Protein AF-A0A550D140-F1 (afdb_monomer_lite)

Foldseek 3Di:
DCPVPDDPVVSVVVCPVLVVLVVVVVVVVLLLLCLLCVLVVHHSVPRSVVVVVVVVVCVVVVPVVVVVVVVVVLLVVLLVVLQVLLVQLPDDPPDDPDDDDPDPVRVVVVVVVCCVVPRPVVVVVLVVVLCVVCVPPPDDPVVSVVVSVVVVVVVVVSVVSSVVSNCSLQPPLDPPQDPSPSVSSQVSSCVRRNNCRSNSSSSVD

Radius of gyration: 20.06 Å; chains: 1; bounding box: 50×39×52 Å

Secondary structure (DSSP, 8-state):
-HHHHS-HHHHHHHHHHHHHHHHHHHHHHHHHHHHHHHHTT--HHHHHHHHHHHHHHHHHH--HHHHHHHHHHHHHHHHHHHHHHHHHH-PPTT--SS----SHHHHHHHHHHHHHHS-HHHHHHHHHHHHHHTTT--S-HHHHHHHHHHHHHHHHHHHHHHHHHHHHHHTT--TTS-TT-HHHHHHHHHHHH-TTHHHHHHHH-

Structure (mmCIF, N/CA/C/O backbone):
data_AF-A0A550D140-F1
#
_entry.id   AF-A0A550D140-F1
#
loop_
_atom_site.group_PDB
_atom_site.id
_atom_site.type_symbol
_atom_site.label_atom_id
_atom_site.label_alt_id
_atom_site.label_comp_id
_atom_site.label_asym_id
_atom_site.label_entity_id
_atom_site.label_seq_id
_atom_site.pdbx_PDB_ins_code
_atom_site.Cartn_x
_atom_site.Cartn_y
_atom_site.Cartn_z
_atom_site.occupancy
_atom_site.B_iso_or_equiv
_atom_site.auth_seq_id
_atom_site.auth_comp_id
_atom_site.auth_asym_id
_atom_site.auth_atom_id
_atom_site.pdbx_PDB_model_num
ATOM 1 N N . LEU A 1 1 ? 16.702 -13.478 -18.581 1.00 79.19 1 LEU A N 1
ATOM 2 C CA . LEU A 1 1 ? 17.839 -14.261 -18.028 1.00 79.19 1 LEU A CA 1
ATOM 3 C C . LEU A 1 1 ? 17.501 -15.738 -17.837 1.00 79.19 1 LEU A C 1
ATOM 5 O O . LEU A 1 1 ? 18.137 -16.549 -18.493 1.00 79.19 1 LEU A O 1
ATOM 9 N N . ILE A 1 2 ? 16.494 -16.097 -17.029 1.00 82.56 2 ILE A N 1
ATOM 10 C CA . ILE A 1 2 ? 16.125 -17.509 -16.782 1.00 82.56 2 ILE A CA 1
ATOM 11 C C . ILE A 1 2 ? 15.831 -18.258 -18.092 1.00 82.56 2 ILE A C 1
ATOM 13 O O . ILE A 1 2 ? 16.468 -19.264 -18.381 1.00 82.56 2 ILE A O 1
ATOM 17 N N . ARG A 1 3 ? 14.973 -17.697 -18.955 1.00 82.38 3 ARG A N 1
ATOM 18 C CA . ARG A 1 3 ? 14.650 -18.273 -20.274 1.00 82.38 3 ARG A CA 1
ATOM 19 C C . ARG A 1 3 ? 15.863 -18.487 -21.193 1.00 82.38 3 ARG A C 1
ATOM 21 O O . ARG A 1 3 ? 15.812 -19.361 -22.047 1.00 82.38 3 ARG A O 1
ATOM 28 N N . GLY A 1 4 ? 16.916 -17.681 -21.034 1.00 85.75 4 GLY A N 1
ATOM 29 C CA . GLY A 1 4 ? 18.127 -17.748 -21.857 1.00 85.75 4 GLY A CA 1
ATOM 30 C C . GLY A 1 4 ? 19.209 -18.683 -21.311 1.00 85.75 4 GLY A C 1
ATOM 31 O O . GLY A 1 4 ? 20.130 -19.009 -22.047 1.00 85.75 4 GLY A O 1
ATOM 32 N N . LYS A 1 5 ? 19.118 -19.102 -20.040 1.00 88.94 5 LYS A N 1
ATOM 33 C CA . LYS A 1 5 ? 20.097 -19.996 -19.391 1.00 88.94 5 LYS A CA 1
ATOM 34 C C . LYS A 1 5 ? 19.539 -21.376 -19.028 1.00 88.94 5 LYS A C 1
ATOM 36 O O . LYS A 1 5 ? 20.323 -22.281 -18.773 1.00 88.94 5 LYS A O 1
ATOM 41 N N . PHE A 1 6 ? 18.218 -21.544 -19.001 1.00 90.56 6 PHE A N 1
ATOM 42 C CA . PHE A 1 6 ? 17.548 -22.788 -18.615 1.00 90.56 6 PHE A CA 1
ATOM 43 C C . PHE A 1 6 ? 16.580 -23.276 -19.696 1.00 90.56 6 PHE A C 1
ATOM 45 O O . PHE A 1 6 ? 16.147 -22.515 -20.565 1.00 90.56 6 PHE A O 1
ATOM 52 N N . SER A 1 7 ? 16.218 -24.561 -19.626 1.00 92.56 7 SER A N 1
ATOM 53 C CA . SER A 1 7 ? 15.236 -25.166 -20.530 1.00 92.56 7 SER A CA 1
ATOM 54 C C . SER A 1 7 ? 13.855 -24.514 -20.386 1.00 92.56 7 SER A C 1
ATOM 56 O O . SER A 1 7 ? 13.527 -23.918 -19.357 1.00 92.56 7 SER A O 1
ATOM 58 N N . THR A 1 8 ? 13.016 -24.645 -21.419 1.00 89.44 8 THR A N 1
ATOM 59 C CA . THR A 1 8 ? 11.642 -24.109 -21.413 1.00 89.44 8 THR A CA 1
ATOM 60 C C . THR A 1 8 ? 10.849 -24.589 -20.203 1.00 89.44 8 THR A C 1
ATOM 62 O O . THR A 1 8 ? 10.202 -23.779 -19.552 1.00 89.44 8 THR A O 1
ATOM 65 N N . SER A 1 9 ? 10.944 -25.877 -19.869 1.00 89.00 9 SER A N 1
ATOM 66 C CA . SER A 1 9 ? 10.201 -26.471 -18.756 1.00 89.00 9 SER A CA 1
ATOM 67 C C . SER A 1 9 ? 10.633 -25.907 -17.403 1.00 89.00 9 SER A C 1
ATOM 69 O O . SER A 1 9 ? 9.780 -25.597 -16.580 1.00 89.00 9 SER A O 1
ATOM 71 N N . LEU A 1 10 ? 11.939 -25.708 -17.186 1.00 88.69 10 LEU A N 1
ATOM 72 C CA . LEU A 1 10 ? 12.459 -25.100 -15.955 1.00 88.69 10 LEU A CA 1
ATOM 73 C C . LEU A 1 10 ? 12.063 -23.627 -15.844 1.00 88.69 10 LEU A C 1
ATOM 75 O O . LEU A 1 10 ? 11.638 -23.185 -14.782 1.00 88.69 10 LEU A O 1
ATOM 79 N N . ALA A 1 11 ? 12.142 -22.879 -16.946 1.00 87.50 11 ALA A N 1
ATOM 80 C CA . ALA A 1 11 ? 11.701 -21.489 -16.968 1.00 87.50 11 ALA A CA 1
ATOM 81 C C . ALA A 1 11 ? 10.200 -21.364 -16.655 1.00 87.50 11 ALA A C 1
ATOM 83 O O . ALA A 1 11 ? 9.812 -20.485 -15.889 1.00 87.50 11 ALA A O 1
ATOM 84 N N . LEU A 1 12 ? 9.377 -22.263 -17.208 1.00 86.69 12 LEU A N 1
ATOM 85 C CA . LEU A 1 12 ? 7.934 -22.284 -16.978 1.00 86.69 12 LEU A CA 1
ATOM 86 C C . LEU A 1 12 ? 7.595 -22.669 -15.531 1.00 86.69 12 LEU A C 1
ATOM 88 O O . LEU A 1 12 ? 6.738 -22.047 -14.903 1.00 86.69 12 LEU A O 1
ATOM 92 N N . LEU A 1 13 ? 8.318 -23.650 -14.982 1.00 88.88 13 LEU A N 1
ATOM 93 C CA . LEU A 1 13 ? 8.195 -24.059 -13.586 1.00 88.88 13 LEU A CA 1
ATOM 94 C C . LEU A 1 13 ? 8.535 -22.906 -12.632 1.00 88.88 13 LEU A C 1
ATOM 96 O O . LEU A 1 13 ? 7.842 -22.723 -11.640 1.00 88.88 13 LEU A O 1
ATOM 100 N N . SER A 1 14 ? 9.549 -22.094 -12.945 1.00 84.31 14 SER A N 1
ATOM 101 C CA . SER A 1 14 ? 9.882 -20.903 -12.154 1.00 84.31 14 SER A CA 1
ATOM 102 C C . SER A 1 14 ? 8.867 -19.764 -12.307 1.00 84.31 14 SER A C 1
ATOM 104 O O . SER A 1 14 ? 8.664 -19.011 -11.359 1.00 84.31 14 SER A O 1
ATOM 106 N N . SER A 1 15 ? 8.218 -19.616 -13.468 1.00 85.62 15 SER A N 1
ATOM 107 C CA . SER A 1 15 ? 7.228 -18.550 -13.688 1.00 85.62 15 SER A CA 1
ATOM 108 C C . SER A 1 15 ? 5.856 -18.836 -13.075 1.00 85.62 15 SER A C 1
ATOM 110 O O . SER A 1 15 ? 5.126 -17.897 -12.782 1.00 85.62 15 SER A O 1
ATOM 112 N N . MET A 1 16 ? 5.487 -20.105 -12.871 1.00 87.56 16 MET A N 1
ATOM 113 C CA . MET A 1 16 ? 4.162 -20.464 -12.347 1.00 87.56 16 MET A CA 1
ATOM 114 C C . MET A 1 16 ? 3.903 -19.951 -10.919 1.00 87.56 16 MET A C 1
ATOM 116 O O . MET A 1 16 ? 2.873 -19.312 -10.712 1.00 87.56 16 MET A O 1
ATOM 120 N N . PRO A 1 17 ? 4.816 -20.131 -9.944 1.00 85.50 17 PRO A N 1
ATOM 121 C CA . PRO A 1 17 ? 4.659 -19.529 -8.621 1.00 85.50 17 PRO A CA 1
ATOM 122 C C . PRO A 1 17 ? 4.573 -18.002 -8.675 1.00 85.50 17 PRO A C 1
ATOM 124 O O . PRO A 1 17 ? 3.781 -17.414 -7.951 1.00 85.50 17 PRO A O 1
ATOM 127 N 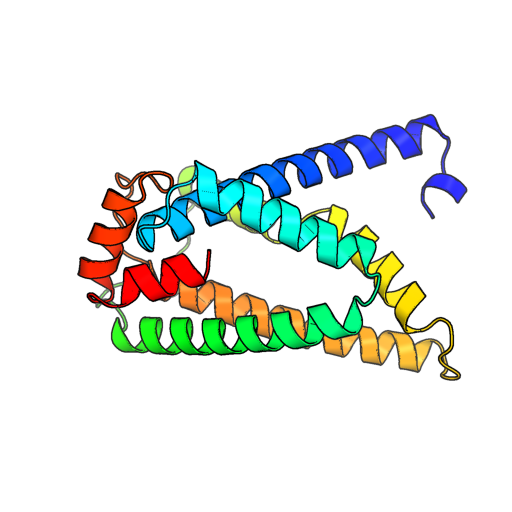N . MET A 1 18 ? 5.345 -17.365 -9.564 1.00 85.94 18 MET A N 1
ATOM 128 C CA . MET A 1 18 ? 5.305 -15.913 -9.759 1.00 85.94 18 MET A CA 1
ATOM 129 C C . MET A 1 18 ? 3.921 -15.456 -10.233 1.00 85.94 18 MET A C 1
ATOM 131 O O . MET A 1 18 ? 3.361 -14.541 -9.645 1.00 85.94 18 MET A O 1
ATOM 135 N N . PHE A 1 19 ? 3.358 -16.123 -11.245 1.00 87.38 19 PHE A N 1
ATOM 136 C CA . PHE A 1 19 ? 2.004 -15.848 -11.726 1.00 87.38 19 PHE A CA 1
ATOM 137 C C . PHE A 1 19 ? 0.955 -16.058 -10.628 1.00 87.38 19 PHE A C 1
ATOM 139 O O . PHE A 1 19 ? 0.072 -15.226 -10.455 1.00 87.38 19 PHE A O 1
ATOM 146 N N . GLY A 1 20 ? 1.069 -17.144 -9.858 1.00 89.75 20 GLY A N 1
ATOM 147 C CA . GLY A 1 20 ? 0.158 -17.415 -8.748 1.00 89.75 20 GLY A CA 1
ATOM 148 C C . GLY A 1 20 ? 0.175 -16.303 -7.699 1.00 89.75 20 GLY A C 1
ATOM 149 O O . GLY A 1 20 ? -0.883 -15.796 -7.339 1.00 89.75 20 GLY A O 1
ATOM 150 N N . VAL A 1 21 ? 1.364 -15.897 -7.241 1.00 87.69 21 VAL A N 1
ATOM 151 C CA . VAL A 1 21 ? 1.513 -14.813 -6.256 1.00 87.69 21 VAL A CA 1
ATOM 152 C C . VAL A 1 21 ? 0.955 -13.496 -6.793 1.00 87.69 21 VAL A C 1
ATOM 154 O O . VAL A 1 21 ? 0.226 -12.831 -6.071 1.00 87.69 21 VAL A O 1
ATOM 157 N N . ASP A 1 22 ? 1.219 -13.160 -8.057 1.00 87.94 22 ASP A N 1
ATOM 158 C CA . ASP A 1 22 ? 0.712 -11.937 -8.694 1.00 87.94 22 ASP A CA 1
ATOM 159 C C . ASP A 1 22 ? -0.829 -11.891 -8.720 1.00 87.94 22 ASP A C 1
ATOM 161 O O . ASP A 1 22 ? -1.445 -10.897 -8.341 1.00 87.94 22 ASP A O 1
ATOM 165 N N . VAL A 1 23 ? -1.480 -13.012 -9.058 1.00 90.00 23 VAL A N 1
ATOM 166 C CA . VAL A 1 23 ? -2.948 -13.129 -9.002 1.00 90.00 23 VAL A CA 1
ATOM 167 C C . VAL A 1 23 ? -3.473 -12.953 -7.574 1.00 90.00 23 VAL A C 1
ATOM 169 O O . VAL A 1 23 ? -4.473 -12.265 -7.373 1.00 90.00 23 VAL A O 1
ATOM 172 N N . PHE A 1 24 ? -2.816 -13.545 -6.573 1.00 89.94 24 PHE A N 1
ATOM 173 C CA . PHE A 1 24 ? -3.219 -13.362 -5.176 1.00 89.94 24 PHE A CA 1
ATOM 174 C C . PHE A 1 24 ? -3.038 -11.919 -4.704 1.00 89.94 24 PHE A C 1
ATOM 176 O O . PHE A 1 24 ? -3.906 -11.417 -3.991 1.00 89.94 24 PHE A O 1
ATOM 183 N N . THR A 1 25 ? -1.979 -11.232 -5.135 1.00 89.31 25 THR A N 1
ATOM 184 C CA . THR A 1 25 ? -1.780 -9.807 -4.851 1.00 89.31 25 THR A CA 1
ATOM 185 C C . THR A 1 25 ? -2.950 -8.980 -5.378 1.00 89.31 25 THR A C 1
ATOM 187 O O . THR A 1 25 ? -3.526 -8.215 -4.611 1.00 89.31 25 THR A O 1
ATOM 190 N N . TYR A 1 26 ? -3.411 -9.217 -6.612 1.00 90.12 26 TYR A N 1
ATOM 191 C CA . TYR A 1 26 ? -4.608 -8.543 -7.135 1.00 90.12 26 TYR A CA 1
ATOM 192 C C . TYR A 1 26 ? -5.862 -8.793 -6.291 1.00 90.12 26 TYR A C 1
ATOM 194 O O . TYR A 1 26 ? -6.654 -7.877 -6.071 1.00 90.12 26 TYR A O 1
ATOM 202 N N . VAL A 1 27 ? -6.062 -10.020 -5.801 1.00 92.69 27 VAL A N 1
ATOM 203 C CA . VAL A 1 27 ? -7.201 -10.330 -4.921 1.00 92.69 27 VAL A CA 1
ATOM 204 C C . VAL A 1 27 ? -7.112 -9.532 -3.620 1.00 92.69 27 VAL A C 1
ATOM 206 O O . VAL A 1 27 ? -8.122 -8.983 -3.177 1.00 92.69 27 VAL A O 1
ATOM 209 N N . VAL A 1 28 ? -5.922 -9.433 -3.023 1.00 91.75 28 VAL A N 1
ATOM 210 C CA . VAL A 1 28 ? -5.693 -8.659 -1.794 1.00 91.75 28 VAL A CA 1
ATOM 211 C C . VAL A 1 28 ? -5.914 -7.164 -2.036 1.00 91.75 28 VAL A C 1
ATOM 213 O O . VAL A 1 28 ? -6.638 -6.538 -1.267 1.00 91.75 28 VAL A O 1
ATOM 216 N N . GLU A 1 29 ? -5.381 -6.607 -3.125 1.00 92.25 29 GLU A N 1
ATOM 217 C CA . GLU A 1 29 ? -5.552 -5.193 -3.489 1.00 92.25 29 GLU A CA 1
ATOM 218 C C . GLU A 1 29 ? -7.027 -4.832 -3.697 1.00 92.25 29 GLU A C 1
ATOM 220 O O . GLU A 1 29 ? -7.525 -3.882 -3.099 1.00 92.25 29 GLU A O 1
ATOM 225 N N . TYR A 1 30 ? -7.772 -5.620 -4.480 1.00 95.19 30 TYR A N 1
ATOM 226 C CA . TYR A 1 30 ? -9.196 -5.352 -4.714 1.00 95.19 30 TYR A CA 1
ATOM 227 C C . TYR A 1 30 ? -10.057 -5.589 -3.470 1.00 95.19 30 TYR A C 1
ATOM 229 O O . TYR A 1 30 ? -11.081 -4.925 -3.305 1.00 95.19 30 TYR A O 1
ATOM 237 N N . SER A 1 31 ? -9.645 -6.491 -2.576 1.00 95.06 31 SER A N 1
ATOM 238 C CA . SER A 1 31 ? -10.285 -6.641 -1.264 1.00 95.06 31 SER A CA 1
ATOM 239 C C . SER A 1 31 ? -10.054 -5.401 -0.397 1.00 95.06 31 SER A C 1
ATOM 241 O O . SER A 1 31 ? -10.997 -4.916 0.225 1.00 95.06 31 SER A O 1
ATOM 243 N N . GLY A 1 32 ? -8.838 -4.844 -0.415 1.00 95.06 32 GLY A N 1
ATOM 244 C CA . GLY A 1 32 ? -8.502 -3.571 0.227 1.00 95.06 32 GLY A CA 1
ATOM 245 C C . GLY A 1 32 ? -9.363 -2.427 -0.301 1.00 95.06 32 GLY A C 1
ATOM 246 O O . GLY A 1 32 ? -10.087 -1.810 0.477 1.00 95.06 32 GLY A O 1
ATOM 247 N N . ILE A 1 33 ? -9.405 -2.245 -1.625 1.00 95.94 33 ILE A N 1
ATOM 248 C CA . ILE A 1 33 ? -10.244 -1.232 -2.285 1.00 95.94 33 ILE A CA 1
ATOM 249 C C . ILE A 1 33 ? -11.717 -1.400 -1.896 1.00 95.94 33 ILE A C 1
ATOM 251 O O . ILE A 1 33 ? -12.405 -0.408 -1.653 1.00 95.94 33 ILE A O 1
ATOM 255 N N . ALA A 1 34 ? -12.228 -2.635 -1.834 1.00 96.56 34 ALA A N 1
ATOM 256 C CA . ALA A 1 34 ? -13.609 -2.899 -1.434 1.00 96.56 34 ALA A CA 1
ATOM 257 C C . ALA A 1 34 ? -13.877 -2.434 0.003 1.00 96.56 34 ALA A C 1
ATOM 259 O O . ALA A 1 34 ? -14.836 -1.696 0.233 1.00 96.56 34 ALA A O 1
ATOM 260 N N . VAL A 1 35 ? -13.021 -2.824 0.951 1.00 96.38 35 VAL A N 1
ATOM 261 C CA . VAL A 1 35 ? -13.137 -2.420 2.358 1.00 96.38 35 VAL A CA 1
ATOM 262 C C . VAL A 1 35 ? -12.994 -0.904 2.488 1.00 96.38 35 VAL A C 1
ATOM 264 O O . VAL A 1 35 ? -13.879 -0.271 3.055 1.00 96.38 35 VAL A O 1
ATOM 267 N N . GLY A 1 36 ? -11.955 -0.302 1.906 1.00 96.12 36 GLY A N 1
ATOM 268 C CA . GLY A 1 36 ? -11.718 1.143 1.945 1.00 96.12 36 GLY A CA 1
ATOM 269 C C . GLY A 1 36 ? -12.887 1.940 1.370 1.00 96.12 36 GLY A C 1
ATOM 270 O O . GLY A 1 36 ? -13.393 2.860 2.011 1.00 96.12 36 GLY A O 1
ATOM 271 N N . SER A 1 37 ? -13.420 1.512 0.223 1.00 96.38 37 SER A N 1
ATOM 272 C CA . SER A 1 37 ? -14.607 2.121 -0.391 1.00 96.38 37 SER A CA 1
ATOM 273 C C . SER A 1 37 ? -15.824 2.067 0.528 1.00 96.38 37 SER A C 1
ATOM 275 O O . SER A 1 37 ? -16.514 3.074 0.677 1.00 96.38 37 SER A O 1
ATOM 277 N N . LEU A 1 38 ? -16.079 0.921 1.166 1.00 96.88 38 LEU A N 1
ATOM 278 C CA . LEU A 1 38 ? -17.206 0.759 2.085 1.00 96.88 38 LEU A CA 1
ATOM 279 C C . LEU A 1 38 ? -17.061 1.638 3.332 1.00 96.88 38 LEU A C 1
ATOM 281 O O . LEU A 1 38 ? -18.048 2.236 3.756 1.00 96.88 38 LEU A O 1
ATOM 285 N N . ILE A 1 39 ? -15.845 1.797 3.867 1.00 95.62 39 ILE A N 1
ATOM 286 C CA . ILE A 1 39 ? -15.564 2.748 4.958 1.00 95.62 39 ILE A CA 1
ATOM 287 C C . ILE A 1 39 ? -15.903 4.186 4.532 1.00 95.62 39 ILE A C 1
ATOM 289 O O . ILE A 1 39 ? -16.454 4.957 5.315 1.00 95.62 39 ILE A O 1
ATOM 293 N N . LEU A 1 40 ? -15.628 4.540 3.274 1.00 95.12 40 LEU A N 1
ATOM 294 C CA . LEU A 1 40 ? -15.971 5.842 2.691 1.00 95.12 40 LEU A CA 1
ATOM 295 C C . LEU A 1 40 ? -17.450 5.966 2.279 1.00 95.12 40 LEU A C 1
ATOM 297 O O . LEU A 1 40 ? -17.856 7.004 1.756 1.00 95.12 40 LEU A O 1
ATOM 301 N N . GLY A 1 41 ? -18.264 4.928 2.496 1.00 94.62 41 GLY A N 1
ATOM 302 C CA . GLY A 1 41 ? -19.677 4.896 2.117 1.00 94.62 41 GLY A CA 1
ATOM 303 C C . GLY A 1 41 ? -19.923 4.706 0.616 1.00 94.62 41 GLY A C 1
ATOM 304 O O . GLY A 1 41 ? -21.035 4.938 0.142 1.00 94.62 41 GLY A O 1
ATOM 305 N N . ILE A 1 42 ? -18.907 4.293 -0.147 1.00 96.62 42 ILE A N 1
ATOM 306 C CA . ILE A 1 42 ? -19.001 4.034 -1.586 1.00 96.62 42 ILE A CA 1
ATOM 307 C C . ILE A 1 42 ? -19.314 2.544 -1.809 1.00 96.62 42 ILE A C 1
ATOM 309 O O . ILE A 1 42 ? -18.523 1.681 -1.421 1.00 96.62 42 ILE A O 1
ATOM 313 N N . PRO A 1 43 ? -20.428 2.203 -2.479 1.00 96.12 43 PRO A N 1
ATOM 314 C CA . PRO A 1 43 ? -20.782 0.811 -2.726 1.00 96.12 43 PRO A CA 1
ATOM 315 C C . PRO A 1 43 ? -19.798 0.082 -3.655 1.00 96.12 43 PRO A C 1
ATOM 317 O O . PRO A 1 43 ? -19.387 0.616 -4.689 1.00 96.12 43 PRO A O 1
ATOM 320 N N . ILE A 1 44 ? -19.514 -1.191 -3.353 1.00 95.88 44 ILE A N 1
ATOM 321 C CA . ILE A 1 44 ? -18.538 -2.023 -4.087 1.00 95.88 44 ILE A CA 1
ATOM 322 C C . ILE A 1 44 ? -18.847 -2.193 -5.580 1.00 95.88 44 ILE A C 1
ATOM 324 O O . ILE A 1 44 ? -17.936 -2.290 -6.399 1.00 95.88 44 ILE A O 1
ATOM 328 N N . TYR A 1 45 ? -20.130 -2.198 -5.954 1.00 96.00 45 TYR A N 1
ATOM 329 C CA . TYR A 1 45 ? -20.558 -2.341 -7.348 1.00 96.00 45 TYR A CA 1
ATOM 330 C C . TYR A 1 45 ? -20.274 -1.082 -8.182 1.00 96.00 45 TYR A C 1
ATOM 332 O O . TYR A 1 45 ? -20.315 -1.146 -9.407 1.00 96.00 45 TYR A O 1
ATOM 340 N N . ILE A 1 46 ? -19.972 0.048 -7.533 1.00 95.81 46 ILE A N 1
ATOM 341 C CA . ILE A 1 46 ? -19.505 1.279 -8.180 1.00 95.81 46 ILE A CA 1
ATOM 342 C C . ILE A 1 46 ? -17.982 1.360 -8.092 1.00 95.81 46 ILE A C 1
ATOM 344 O O . ILE A 1 46 ? -17.329 1.619 -9.105 1.00 95.81 46 ILE A O 1
ATOM 348 N N . SER A 1 47 ? -17.405 1.140 -6.906 1.00 95.56 47 SER A N 1
ATOM 349 C CA . SER A 1 47 ? -15.976 1.370 -6.694 1.00 95.56 47 SER A CA 1
ATOM 350 C C . SER A 1 47 ? -15.097 0.392 -7.468 1.00 95.56 47 SER A C 1
ATOM 352 O O . SER A 1 47 ? -14.222 0.840 -8.207 1.00 95.56 47 SER A O 1
ATOM 354 N N . LEU A 1 48 ? -15.349 -0.919 -7.390 1.00 96.25 48 LEU A N 1
ATOM 355 C CA . LEU A 1 48 ? -14.472 -1.916 -8.016 1.00 96.25 48 LEU A CA 1
ATOM 356 C C . LEU A 1 48 ? -14.413 -1.773 -9.546 1.00 96.25 48 LEU A C 1
ATOM 358 O O . LEU A 1 48 ? -13.301 -1.722 -10.079 1.00 96.25 48 LEU A O 1
ATOM 362 N N . PRO A 1 49 ? -15.539 -1.616 -10.280 1.00 96.69 49 PRO A N 1
ATOM 363 C CA . PRO A 1 49 ? -15.471 -1.342 -11.714 1.00 96.69 49 PRO A CA 1
ATOM 364 C C . PRO A 1 49 ? -14.768 -0.019 -12.032 1.00 96.69 49 PRO A C 1
ATOM 366 O O . PRO A 1 49 ? -14.020 0.056 -13.004 1.00 96.69 49 PRO A O 1
ATOM 369 N N . SER A 1 50 ? -14.963 1.016 -11.210 1.00 95.88 50 SER A N 1
ATOM 370 C CA . SER A 1 50 ? -14.322 2.320 -11.417 1.00 95.88 50 SER A CA 1
ATOM 371 C C . SER A 1 50 ? -12.802 2.226 -11.286 1.00 95.88 50 SER A C 1
ATOM 373 O O . SER A 1 50 ? -12.082 2.664 -12.183 1.00 95.88 50 SER A O 1
ATOM 375 N N . PHE A 1 51 ? -12.301 1.597 -10.220 1.00 94.38 51 PHE A N 1
ATOM 376 C CA . PHE A 1 51 ? -10.868 1.373 -10.039 1.00 94.38 51 PHE A CA 1
ATOM 377 C C . PHE A 1 51 ? -10.290 0.469 -11.126 1.00 94.38 51 PHE A C 1
ATOM 379 O O . PHE A 1 51 ? -9.204 0.755 -11.628 1.00 94.38 51 PHE A O 1
ATOM 386 N N . PHE A 1 52 ? -11.017 -0.561 -11.564 1.00 94.94 52 PHE A N 1
ATOM 387 C CA . PHE A 1 52 ? -10.598 -1.385 -12.698 1.00 94.94 52 PHE A CA 1
ATOM 388 C C . PHE A 1 52 ? -10.430 -0.562 -13.984 1.00 94.94 52 PHE A C 1
ATOM 390 O O . PHE A 1 52 ? -9.407 -0.664 -14.664 1.00 94.94 52 PHE A O 1
ATOM 397 N N . LEU A 1 53 ? -11.391 0.314 -14.297 1.00 95.25 53 LEU A N 1
ATOM 398 C CA . LEU A 1 53 ? -11.310 1.204 -15.458 1.00 95.25 53 LEU A CA 1
ATOM 399 C C . LEU A 1 53 ? -10.160 2.213 -15.341 1.00 95.25 53 LEU A C 1
ATOM 401 O O . LEU A 1 53 ? -9.492 2.484 -16.340 1.00 95.25 53 LEU A O 1
ATOM 405 N N . ILE A 1 54 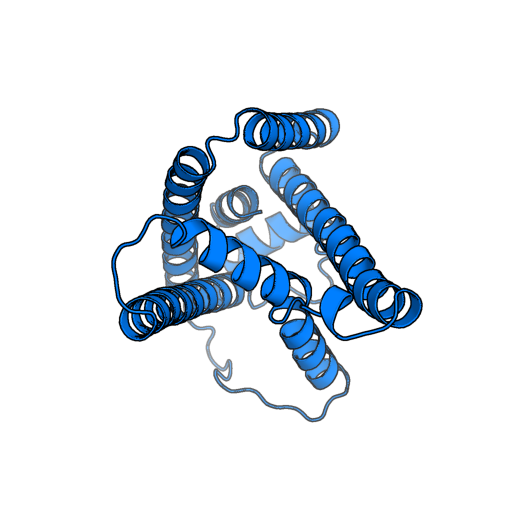? -9.890 2.739 -14.142 1.00 91.50 54 ILE A N 1
ATOM 406 C CA . ILE A 1 54 ? -8.746 3.628 -13.885 1.00 91.50 54 ILE A CA 1
ATOM 407 C C . ILE A 1 54 ? -7.428 2.892 -14.153 1.00 91.50 54 ILE A C 1
ATOM 409 O O . ILE A 1 54 ? -6.591 3.400 -14.903 1.00 91.50 54 ILE A O 1
ATOM 413 N N . HIS A 1 55 ? -7.256 1.684 -13.608 1.00 90.44 55 HIS A N 1
ATOM 414 C CA . HIS A 1 55 ? -6.074 0.857 -13.865 1.00 90.44 55 HIS A CA 1
ATOM 415 C C . HIS A 1 55 ? -5.902 0.588 -15.364 1.00 90.44 55 HIS A C 1
ATOM 417 O O . HIS A 1 55 ? -4.819 0.800 -15.916 1.00 90.44 55 HIS A O 1
ATOM 423 N N . LEU A 1 56 ? -6.983 0.209 -16.053 1.00 92.00 56 LEU A N 1
ATOM 424 C CA . LEU A 1 56 ? -6.966 -0.028 -17.493 1.00 92.00 56 LEU A CA 1
ATOM 425 C C . LEU A 1 56 ? -6.564 1.232 -18.276 1.00 92.00 56 LEU A C 1
ATOM 427 O O . LEU A 1 56 ? -5.740 1.156 -19.186 1.00 92.00 56 LEU A O 1
ATOM 431 N N . ALA A 1 57 ? -7.080 2.406 -17.906 1.00 90.56 57 ALA A N 1
ATOM 432 C CA . ALA A 1 57 ? -6.729 3.671 -18.546 1.00 90.56 57 ALA A CA 1
ATOM 433 C C . ALA A 1 57 ? -5.242 4.031 -18.365 1.00 90.56 57 ALA A C 1
ATOM 435 O O . ALA A 1 57 ? -4.593 4.487 -19.315 1.00 90.56 57 ALA A O 1
ATOM 436 N N . ILE A 1 58 ? -4.671 3.794 -17.179 1.00 88.38 58 ILE A N 1
ATOM 437 C CA . ILE A 1 58 ? -3.236 3.999 -16.919 1.00 88.38 58 ILE A CA 1
ATOM 438 C C . ILE A 1 58 ? -2.397 3.088 -17.825 1.00 88.38 58 ILE A C 1
ATOM 440 O O . ILE A 1 58 ? -1.456 3.556 -18.472 1.00 88.38 58 ILE A O 1
ATOM 444 N N . ILE A 1 59 ? -2.775 1.812 -17.940 1.00 87.56 59 ILE A N 1
ATOM 445 C CA . ILE A 1 59 ? -2.088 0.839 -18.801 1.00 87.56 59 ILE A CA 1
ATOM 446 C C . ILE A 1 59 ? -2.165 1.266 -20.275 1.00 87.56 59 ILE A C 1
ATOM 448 O O . ILE A 1 59 ? -1.146 1.310 -20.967 1.00 87.56 59 ILE A O 1
ATOM 452 N N . LEU A 1 60 ? -3.355 1.633 -20.759 1.00 90.19 60 LEU A N 1
ATOM 453 C CA . LEU A 1 60 ? -3.574 2.010 -22.158 1.00 90.19 60 LEU A CA 1
ATOM 454 C C . LEU A 1 60 ? -2.858 3.309 -22.548 1.00 90.19 60 LEU A C 1
ATOM 456 O O . LEU A 1 60 ? -2.395 3.443 -23.681 1.00 90.19 60 LEU A O 1
ATOM 460 N N . THR A 1 61 ? -2.731 4.265 -21.624 1.00 84.81 61 THR A N 1
ATOM 461 C CA . THR A 1 61 ? -2.089 5.557 -21.912 1.00 84.81 61 THR A CA 1
ATOM 462 C C . THR A 1 61 ? -0.566 5.481 -22.009 1.00 84.81 61 THR A C 1
ATOM 464 O O . THR A 1 61 ? 0.027 6.401 -22.575 1.00 84.81 61 THR A O 1
ATOM 467 N N . LYS A 1 62 ? 0.080 4.425 -21.486 1.00 79.62 62 LYS A N 1
ATOM 468 C CA . LYS A 1 62 ? 1.547 4.208 -21.494 1.00 79.62 62 LYS A CA 1
ATOM 469 C C . LYS A 1 62 ? 2.376 5.376 -20.930 1.00 79.62 62 LYS A C 1
ATOM 471 O O . LYS A 1 62 ? 3.589 5.438 -21.116 1.00 79.62 62 LYS A O 1
ATOM 476 N N . LYS A 1 63 ? 1.745 6.327 -20.232 1.00 78.19 63 LYS A N 1
ATOM 477 C CA . LYS A 1 63 ? 2.389 7.507 -19.630 1.00 78.19 63 LYS A CA 1
ATOM 478 C C . LYS A 1 63 ? 2.731 7.233 -18.167 1.00 78.19 63 LYS A C 1
ATOM 480 O O . LYS A 1 63 ? 2.343 7.999 -17.286 1.00 78.19 63 LYS A O 1
ATOM 485 N N . TYR A 1 64 ? 3.477 6.154 -17.930 1.00 74.00 64 TYR A N 1
ATOM 486 C CA . TYR A 1 64 ? 3.821 5.657 -16.593 1.00 74.00 64 TYR A CA 1
ATOM 487 C C . TYR A 1 64 ? 4.402 6.747 -15.692 1.00 74.00 64 TYR A C 1
ATOM 489 O O . TYR A 1 64 ? 3.915 6.947 -14.589 1.00 74.00 64 TYR A O 1
ATOM 497 N N . THR A 1 65 ? 5.320 7.567 -16.209 1.00 77.25 65 THR A N 1
ATOM 498 C CA . THR A 1 65 ? 5.960 8.647 -15.440 1.00 77.25 65 THR A CA 1
ATOM 499 C C . THR A 1 65 ? 4.977 9.707 -14.930 1.00 77.25 65 THR A C 1
ATOM 501 O O . THR A 1 65 ? 5.237 10.359 -13.922 1.00 77.25 65 THR A O 1
ATOM 504 N N . LYS A 1 66 ? 3.850 9.938 -15.624 1.00 83.31 66 LYS A N 1
ATOM 505 C CA . LYS A 1 66 ? 2.829 10.888 -15.149 1.00 83.31 66 LYS A CA 1
ATOM 506 C C . LYS A 1 66 ? 1.994 10.281 -14.028 1.00 83.31 66 LYS A C 1
ATOM 508 O O . LYS A 1 66 ? 1.773 10.955 -13.029 1.00 83.31 66 LYS A O 1
ATOM 513 N N . ALA A 1 67 ? 1.562 9.032 -14.198 1.00 84.38 67 ALA A N 1
ATOM 514 C CA . ALA A 1 67 ? 0.821 8.304 -13.172 1.00 84.38 67 ALA A CA 1
ATOM 515 C C . ALA A 1 67 ? 1.670 8.133 -11.902 1.00 84.38 67 ALA A C 1
ATOM 517 O O . ALA A 1 67 ? 1.211 8.446 -10.811 1.00 84.38 67 ALA A O 1
ATOM 518 N N . GLU A 1 68 ? 2.940 7.761 -12.063 1.00 83.88 68 GLU A N 1
ATOM 519 C CA . GLU A 1 68 ? 3.912 7.600 -10.980 1.00 83.88 68 GLU A CA 1
ATOM 520 C C . GLU A 1 68 ? 4.050 8.868 -10.130 1.00 83.88 68 GLU A C 1
ATOM 522 O O . GLU A 1 68 ? 3.937 8.804 -8.913 1.00 83.88 68 GLU A O 1
ATOM 527 N N . LYS A 1 69 ? 4.215 10.046 -10.749 1.00 87.56 69 LYS A N 1
ATOM 528 C CA . LYS A 1 69 ? 4.331 11.314 -10.005 1.00 87.56 69 LYS A CA 1
ATOM 529 C C . LYS A 1 69 ? 3.101 11.621 -9.150 1.00 87.56 69 LYS A C 1
ATOM 531 O O . LYS A 1 69 ? 3.248 12.139 -8.047 1.00 87.56 69 LYS A O 1
ATOM 536 N N . ILE A 1 70 ? 1.905 11.320 -9.657 1.00 88.38 70 ILE A N 1
ATOM 537 C CA . ILE A 1 70 ? 0.652 11.525 -8.920 1.00 88.38 70 ILE A CA 1
ATOM 538 C C . ILE A 1 70 ? 0.571 10.535 -7.754 1.00 88.38 70 ILE A C 1
ATOM 540 O O . ILE A 1 70 ? 0.335 10.949 -6.621 1.00 88.38 70 ILE A O 1
ATOM 544 N N . LEU A 1 71 ? 0.828 9.251 -8.017 1.00 87.50 71 LEU A N 1
ATOM 545 C CA . LEU A 1 71 ? 0.792 8.192 -7.007 1.00 87.50 71 LEU A CA 1
ATOM 546 C C . LEU A 1 71 ? 1.828 8.412 -5.900 1.00 87.50 71 LEU A C 1
ATOM 548 O O . LEU A 1 71 ? 1.507 8.217 -4.732 1.00 87.50 71 LEU A O 1
ATOM 552 N N . LEU A 1 72 ? 3.031 8.889 -6.232 1.00 88.69 72 LEU A N 1
ATOM 553 C CA . LEU A 1 72 ? 4.048 9.267 -5.247 1.00 88.69 72 LEU A CA 1
ATOM 554 C C . LEU A 1 72 ? 3.574 10.416 -4.351 1.00 88.69 72 LEU A C 1
ATOM 556 O O . LEU A 1 72 ? 3.781 10.370 -3.141 1.00 88.69 72 LEU A O 1
ATOM 560 N N . GLY A 1 73 ? 2.910 11.425 -4.923 1.00 90.75 73 GLY A N 1
ATOM 561 C CA . GLY A 1 73 ? 2.324 12.523 -4.152 1.00 90.75 73 GLY A CA 1
ATOM 562 C C . GLY A 1 73 ? 1.252 12.038 -3.174 1.00 90.75 73 GLY A C 1
ATOM 563 O O . GLY A 1 73 ? 1.293 12.390 -1.997 1.00 90.75 73 GLY A O 1
ATOM 564 N N . ILE A 1 74 ? 0.337 11.183 -3.641 1.00 89.88 74 ILE A N 1
ATOM 565 C CA . ILE A 1 74 ? -0.710 10.574 -2.804 1.00 89.88 74 ILE A CA 1
ATOM 566 C C . ILE A 1 74 ? -0.081 9.721 -1.695 1.00 89.88 74 ILE A C 1
ATOM 568 O O . ILE A 1 74 ? -0.413 9.897 -0.525 1.00 89.88 74 ILE A O 1
ATOM 572 N N . SER A 1 75 ? 0.885 8.867 -2.044 1.00 89.81 75 SER A N 1
ATOM 573 C CA . SER A 1 75 ? 1.591 7.995 -1.096 1.00 89.81 75 SER A CA 1
ATOM 574 C C . SER A 1 75 ? 2.300 8.799 -0.006 1.00 89.81 75 SER A C 1
ATOM 576 O O . SER A 1 75 ? 2.243 8.442 1.167 1.00 89.81 75 SER A O 1
ATOM 578 N N . PHE A 1 76 ? 2.927 9.922 -0.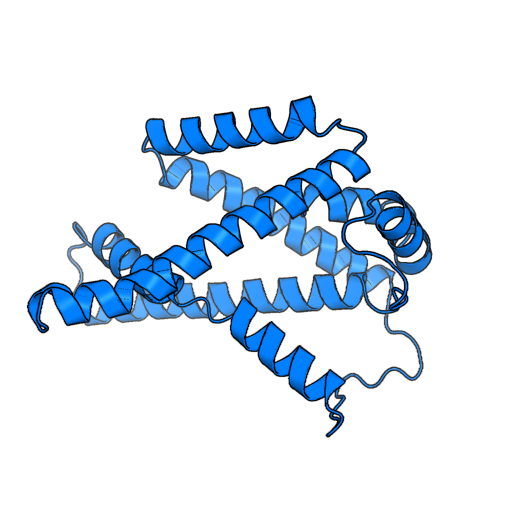368 1.00 91.00 76 PHE A N 1
ATOM 579 C CA . PHE A 1 76 ? 3.590 10.797 0.595 1.00 91.00 76 PHE A CA 1
ATOM 580 C C . PHE A 1 76 ? 2.594 11.461 1.559 1.00 91.00 76 PHE A C 1
ATOM 582 O O . PHE A 1 76 ? 2.837 11.498 2.763 1.00 91.00 76 PHE A O 1
ATOM 589 N N . ILE A 1 77 ? 1.449 11.944 1.062 1.00 91.31 77 ILE A N 1
ATOM 590 C CA . ILE A 1 77 ? 0.395 12.533 1.908 1.00 91.31 77 ILE A CA 1
ATOM 591 C C . ILE A 1 77 ? -0.177 11.490 2.876 1.00 91.31 77 ILE A C 1
ATOM 593 O O . ILE A 1 77 ? -0.356 11.779 4.063 1.00 91.31 77 ILE A O 1
ATOM 597 N N . LEU A 1 78 ? -0.440 10.278 2.383 1.00 90.56 78 LEU A N 1
ATOM 598 C CA . LEU A 1 78 ? -0.917 9.162 3.198 1.00 90.56 78 LEU A CA 1
ATOM 599 C C . LEU A 1 78 ? 0.094 8.785 4.277 1.00 90.56 78 LEU A C 1
ATOM 601 O O . LEU A 1 78 ? -0.276 8.641 5.438 1.00 90.56 78 LEU A O 1
ATOM 605 N N . MET A 1 79 ? 1.377 8.720 3.925 1.00 91.12 79 MET A N 1
ATOM 606 C CA . MET A 1 79 ? 2.446 8.468 4.885 1.00 91.12 79 MET A CA 1
ATOM 607 C C . MET A 1 79 ? 2.463 9.497 6.011 1.00 91.12 79 MET A C 1
ATOM 609 O O . MET A 1 79 ? 2.473 9.120 7.181 1.00 91.12 79 MET A O 1
ATOM 613 N N . ILE A 1 80 ? 2.413 10.791 5.688 1.00 92.69 80 ILE A N 1
ATOM 614 C CA . ILE A 1 80 ? 2.366 11.837 6.717 1.00 92.69 80 ILE A CA 1
ATOM 615 C C . ILE A 1 80 ? 1.109 11.700 7.583 1.00 92.69 80 ILE A C 1
ATOM 617 O O . ILE A 1 80 ? 1.183 11.863 8.799 1.00 92.69 80 ILE A O 1
ATOM 621 N N . SER A 1 81 ? -0.025 11.337 6.984 1.00 91.44 81 SER A N 1
ATOM 622 C CA . SER A 1 81 ? -1.288 11.145 7.700 1.00 91.44 81 SER A CA 1
ATOM 623 C C . SER A 1 81 ? -1.215 9.980 8.696 1.00 91.44 81 SER A C 1
ATOM 625 O O . SER A 1 81 ? -1.601 10.154 9.852 1.00 91.44 81 SER A O 1
ATOM 627 N N . PHE A 1 82 ? -0.643 8.835 8.306 1.00 92.06 82 PHE A N 1
ATOM 628 C CA . PHE A 1 82 ? -0.427 7.702 9.213 1.00 92.06 82 PHE A CA 1
ATOM 629 C C . PHE A 1 82 ? 0.610 7.998 10.299 1.00 92.06 82 PHE A C 1
ATOM 631 O O . PHE A 1 82 ? 0.413 7.600 11.443 1.00 92.06 82 PHE A O 1
ATOM 638 N N . ILE A 1 83 ? 1.677 8.744 9.993 1.00 91.44 83 ILE A N 1
ATOM 639 C CA . ILE A 1 83 ? 2.663 9.167 11.003 1.00 91.44 83 ILE A CA 1
ATOM 640 C C . ILE A 1 83 ? 2.011 10.079 12.049 1.00 91.44 83 ILE A C 1
ATOM 642 O O . ILE A 1 83 ? 2.196 9.873 13.249 1.00 91.44 83 ILE A O 1
ATOM 646 N N . ILE A 1 84 ? 1.224 11.069 11.614 1.00 89.56 84 ILE A N 1
ATOM 647 C CA . ILE A 1 84 ? 0.486 11.955 12.525 1.00 89.56 84 ILE A CA 1
ATOM 648 C C . ILE A 1 84 ? -0.481 11.132 13.375 1.00 89.56 84 ILE A C 1
ATOM 650 O O . ILE A 1 84 ? -0.532 11.308 14.589 1.00 89.56 84 ILE A O 1
ATOM 654 N N . GLN A 1 85 ? -1.211 10.204 12.763 1.00 88.25 85 GLN A N 1
ATOM 655 C CA . GLN A 1 85 ? -2.154 9.342 13.462 1.00 88.25 85 GLN A CA 1
ATOM 656 C C . GLN A 1 85 ? -1.478 8.440 14.502 1.00 88.25 85 GLN A C 1
ATOM 658 O O . GLN A 1 85 ? -1.957 8.353 15.632 1.00 88.25 85 GLN A O 1
ATOM 663 N N . ALA A 1 86 ? -0.348 7.821 14.158 1.00 88.69 86 ALA A N 1
ATOM 664 C CA . ALA A 1 86 ? 0.458 7.044 15.092 1.00 88.69 86 ALA A CA 1
ATOM 665 C C . ALA A 1 86 ? 0.942 7.910 16.269 1.00 88.69 86 ALA A C 1
ATOM 667 O O . ALA A 1 86 ? 0.874 7.485 17.422 1.00 88.69 86 ALA A O 1
ATOM 668 N N . GLY A 1 87 ? 1.368 9.148 15.994 1.00 86.06 87 GLY A N 1
ATOM 669 C CA . GLY A 1 87 ? 1.762 10.115 17.019 1.00 86.06 87 GLY A CA 1
ATOM 670 C C . GLY A 1 87 ? 0.609 10.540 17.935 1.00 86.06 87 GLY A C 1
ATOM 671 O O . GLY A 1 87 ? 0.797 10.615 19.147 1.00 86.06 87 GLY A O 1
ATOM 672 N N . LEU A 1 88 ? -0.584 10.777 17.377 1.00 84.50 88 LEU A N 1
ATOM 673 C CA . LEU A 1 88 ? -1.793 11.146 18.126 1.00 84.50 88 LEU A CA 1
ATOM 674 C C . LEU A 1 88 ? -2.312 10.004 19.002 1.00 84.50 88 LEU A C 1
ATOM 676 O O . LEU A 1 88 ? -2.738 10.250 20.128 1.00 84.50 88 LEU A O 1
ATOM 680 N N . ARG A 1 89 ? -2.265 8.764 18.500 1.00 83.44 89 ARG A N 1
ATOM 681 C CA . ARG A 1 89 ? -2.580 7.566 19.290 1.00 83.44 89 ARG A CA 1
ATOM 682 C C . ARG A 1 89 ? -1.615 7.419 20.470 1.00 83.44 89 ARG A C 1
ATOM 684 O O . ARG A 1 89 ? -2.026 7.026 21.559 1.00 83.44 89 ARG A O 1
ATOM 691 N N . GLY A 1 90 ? -0.346 7.761 20.257 1.00 79.69 90 GLY A N 1
ATOM 692 C CA . GLY A 1 90 ? 0.696 7.688 21.271 1.00 79.69 90 GLY A CA 1
ATOM 693 C C . GLY A 1 90 ? 1.114 6.253 21.605 1.00 79.69 90 GLY A C 1
ATOM 694 O O . GLY A 1 90 ? 0.639 5.271 21.032 1.00 79.69 90 GLY A O 1
ATOM 695 N N . ILE A 1 91 ? 2.054 6.131 22.543 1.00 77.06 91 ILE A N 1
ATOM 696 C CA . ILE A 1 91 ? 2.549 4.835 23.013 1.00 77.06 91 ILE A CA 1
ATOM 697 C C . ILE A 1 91 ? 1.617 4.333 24.112 1.00 77.06 91 ILE A C 1
ATOM 699 O O . ILE A 1 91 ? 1.417 5.008 25.123 1.00 77.06 91 ILE A O 1
ATOM 703 N N . VAL A 1 92 ? 1.080 3.125 23.942 1.00 74.00 92 VAL A N 1
ATOM 704 C CA . VAL A 1 92 ? 0.292 2.476 24.993 1.00 74.00 92 VAL A CA 1
ATOM 705 C C . VAL A 1 92 ? 1.232 2.104 26.150 1.00 74.00 92 VAL A C 1
ATOM 707 O O . VAL A 1 92 ? 2.219 1.394 25.924 1.00 74.00 92 VAL A O 1
ATOM 710 N N . PRO A 1 93 ? 0.952 2.544 27.391 1.00 69.31 93 PRO A N 1
ATOM 711 C CA . PRO A 1 93 ? 1.769 2.192 28.547 1.00 69.31 93 PRO A CA 1
ATOM 712 C C . PRO A 1 93 ? 1.904 0.668 28.691 1.00 69.31 93 PRO A C 1
ATOM 714 O O . PRO A 1 93 ? 0.933 -0.063 28.505 1.00 69.31 93 PRO A O 1
ATOM 717 N N . ASN A 1 94 ? 3.099 0.187 29.044 1.00 71.69 94 ASN A N 1
ATOM 718 C CA . ASN A 1 94 ? 3.444 -1.236 29.213 1.00 71.69 94 ASN A CA 1
ATOM 719 C C . ASN A 1 94 ? 3.459 -2.109 27.941 1.00 71.69 94 ASN A C 1
ATOM 721 O O . ASN A 1 94 ? 3.626 -3.324 28.057 1.00 71.69 94 ASN A O 1
ATOM 725 N N . GLN A 1 95 ? 3.349 -1.543 26.733 1.00 73.94 95 GLN A N 1
ATOM 726 C CA . GLN A 1 95 ? 3.675 -2.296 25.518 1.00 73.94 95 GLN A CA 1
ATOM 727 C C . GLN A 1 95 ? 5.191 -2.372 25.307 1.00 73.94 95 GLN A C 1
ATOM 729 O O . GLN A 1 95 ? 5.902 -1.368 25.354 1.00 73.94 95 GLN A O 1
ATOM 734 N N . GLN A 1 96 ? 5.692 -3.584 25.066 1.00 76.38 96 GLN A N 1
ATOM 735 C CA . GLN A 1 96 ? 7.088 -3.805 24.702 1.00 76.38 96 GLN A CA 1
ATOM 736 C C . GLN A 1 96 ? 7.297 -3.434 23.234 1.00 76.38 96 GLN A C 1
ATOM 738 O O . GLN A 1 96 ? 6.648 -3.996 22.358 1.00 76.38 96 GLN A O 1
ATOM 743 N N . ILE A 1 97 ? 8.229 -2.516 22.977 1.00 75.50 97 ILE A N 1
ATOM 744 C CA . ILE A 1 97 ? 8.618 -2.112 21.615 1.00 75.50 97 ILE A CA 1
ATOM 745 C C . ILE A 1 97 ? 9.343 -3.263 20.900 1.00 75.50 97 ILE A C 1
ATOM 747 O O . ILE A 1 97 ? 9.191 -3.454 19.701 1.00 75.50 97 ILE A O 1
ATOM 751 N N . PHE A 1 98 ? 10.095 -4.067 21.655 1.00 81.25 98 PHE A N 1
ATOM 752 C CA . PHE A 1 98 ? 10.747 -5.274 21.162 1.00 81.25 98 PHE A CA 1
ATOM 753 C C . PHE A 1 98 ? 10.106 -6.489 21.821 1.00 81.25 98 PHE A C 1
ATOM 755 O O . PHE A 1 98 ? 10.301 -6.729 23.013 1.00 81.25 98 PHE A O 1
ATOM 762 N N . TYR A 1 99 ? 9.334 -7.243 21.041 1.00 84.06 99 TYR A N 1
ATOM 763 C CA . TYR A 1 99 ? 8.692 -8.476 21.480 1.00 84.06 99 TYR A CA 1
ATOM 764 C C . TYR A 1 99 ? 9.211 -9.659 20.665 1.00 84.06 99 TYR A C 1
ATOM 766 O O . TYR A 1 99 ? 9.244 -9.618 19.437 1.00 84.06 99 TYR A O 1
ATOM 774 N N . PHE A 1 100 ? 9.590 -10.730 21.356 1.00 89.00 100 PHE A N 1
ATOM 775 C CA . PHE A 1 100 ? 9.969 -11.996 20.742 1.00 89.00 100 PHE A CA 1
ATOM 776 C C . PHE A 1 100 ? 9.296 -13.145 21.487 1.00 89.00 100 PHE A C 1
ATOM 778 O O . PHE A 1 100 ? 9.224 -13.147 22.717 1.00 89.00 100 PHE A O 1
ATOM 785 N N . SER A 1 101 ? 8.805 -14.136 20.745 1.00 91.88 101 SER A N 1
ATOM 786 C CA . SER A 1 101 ? 8.126 -15.300 21.307 1.00 91.88 101 SER A CA 1
ATOM 787 C C . SER A 1 101 ? 8.373 -16.539 20.458 1.00 91.88 101 SER A C 1
ATOM 789 O O . SER A 1 101 ? 8.285 -16.490 19.239 1.00 91.88 101 SER A O 1
ATOM 791 N N . SER A 1 102 ? 8.594 -17.688 21.092 1.00 94.06 102 SER A N 1
ATOM 792 C CA . SER A 1 102 ? 8.692 -18.975 20.385 1.00 94.06 102 SER A CA 1
ATOM 793 C C . SER A 1 102 ? 7.323 -19.601 20.083 1.00 94.06 102 SER A C 1
ATOM 795 O O . SER A 1 102 ? 7.245 -20.772 19.717 1.00 94.06 102 SER A O 1
ATOM 797 N N . SER A 1 103 ? 6.225 -18.863 20.282 1.00 96.44 103 SER A N 1
ATOM 798 C CA . SER A 1 103 ? 4.882 -19.382 20.017 1.00 96.44 103 SER A CA 1
ATOM 799 C C . SER A 1 103 ? 4.650 -19.606 18.514 1.00 96.44 103 SER A C 1
ATOM 801 O O . SER A 1 103 ? 5.079 -18.781 17.701 1.00 96.44 103 SER A O 1
ATOM 803 N N . PRO A 1 104 ? 3.911 -20.664 18.118 1.00 95.50 104 PRO A N 1
ATOM 804 C CA . PRO A 1 104 ? 3.590 -20.912 16.712 1.00 95.50 104 PRO A CA 1
ATOM 805 C C . PRO A 1 104 ? 2.918 -19.719 16.025 1.00 95.50 104 PRO A C 1
ATOM 807 O O . PRO A 1 104 ? 3.212 -19.428 14.871 1.00 95.50 104 PRO A O 1
ATOM 810 N N . SER A 1 105 ? 2.059 -18.988 16.742 1.00 91.94 105 SER A N 1
ATOM 811 C CA . SER A 1 105 ? 1.384 -17.800 16.212 1.00 91.94 105 SER A CA 1
ATOM 812 C C . SER A 1 105 ? 2.347 -16.647 15.929 1.00 91.94 105 SER A C 1
ATOM 814 O O . SER A 1 105 ? 2.198 -15.982 14.909 1.00 91.94 105 SER A O 1
ATOM 816 N N . PHE A 1 106 ? 3.335 -16.412 16.799 1.00 92.06 106 PHE A N 1
ATOM 817 C CA . PHE A 1 106 ? 4.346 -15.381 16.558 1.00 92.06 106 PHE A CA 1
ATOM 818 C C . PHE A 1 106 ? 5.217 -15.742 15.352 1.00 92.06 106 PHE A C 1
ATOM 820 O O . PHE A 1 106 ? 5.371 -14.931 14.446 1.00 92.06 106 PHE A O 1
ATOM 827 N N . ILE A 1 107 ? 5.715 -16.982 15.294 1.00 95.06 107 ILE A N 1
ATOM 828 C CA . ILE A 1 107 ? 6.542 -17.459 14.175 1.00 95.06 107 ILE A CA 1
ATOM 829 C C . ILE A 1 107 ? 5.760 -17.401 12.855 1.00 95.06 107 ILE A C 1
ATOM 831 O O . ILE A 1 107 ? 6.312 -16.996 11.834 1.00 95.06 107 ILE A O 1
ATOM 835 N N . PHE A 1 108 ? 4.470 -17.751 12.874 1.00 94.25 108 PHE A N 1
ATOM 836 C CA . PHE A 1 108 ? 3.599 -17.633 11.708 1.00 94.25 108 PHE A CA 1
ATOM 837 C C . PHE A 1 108 ? 3.457 -16.184 11.232 1.00 94.25 108 PHE A C 1
ATOM 839 O O . PHE A 1 108 ? 3.610 -15.935 10.041 1.00 94.25 108 PHE A O 1
ATOM 846 N N . LEU A 1 109 ? 3.214 -15.226 12.134 1.00 91.50 109 LEU A N 1
ATOM 847 C CA . LEU A 1 109 ? 3.109 -13.808 11.769 1.00 91.50 109 LEU A CA 1
ATOM 848 C C . LEU A 1 109 ? 4.423 -13.259 11.204 1.00 91.50 109 LEU A C 1
ATOM 850 O O . LEU A 1 109 ? 4.395 -12.537 10.213 1.00 91.50 109 LEU A O 1
ATOM 854 N N . VAL A 1 110 ? 5.567 -13.655 11.772 1.00 92.56 110 VAL A N 1
ATOM 855 C CA . VAL A 1 110 ? 6.888 -13.304 11.229 1.00 92.56 110 VAL A CA 1
ATOM 856 C C . VAL A 1 110 ? 7.062 -13.873 9.819 1.00 92.56 110 VAL A C 1
ATOM 858 O O . VAL A 1 110 ? 7.437 -13.145 8.906 1.00 92.56 110 VAL A O 1
ATOM 861 N N . ALA A 1 111 ? 6.745 -15.154 9.606 1.00 93.00 111 ALA A N 1
ATOM 862 C CA . ALA A 1 111 ? 6.840 -15.779 8.287 1.00 93.00 111 ALA A CA 1
ATOM 863 C C . ALA A 1 111 ? 5.880 -15.142 7.264 1.00 93.00 111 ALA A C 1
ATOM 865 O O . ALA A 1 111 ? 6.265 -14.925 6.115 1.00 93.00 111 ALA A O 1
ATOM 866 N N . ALA A 1 112 ? 4.655 -14.813 7.681 1.00 90.50 112 ALA A N 1
ATOM 867 C CA . ALA A 1 112 ? 3.661 -14.145 6.848 1.00 90.50 112 ALA A CA 1
ATOM 868 C C . ALA A 1 112 ? 4.100 -12.725 6.461 1.00 90.50 112 ALA A C 1
ATOM 870 O O . ALA A 1 112 ? 3.994 -12.363 5.292 1.00 90.50 112 ALA A O 1
ATOM 871 N N . ASN A 1 113 ? 4.649 -11.949 7.402 1.00 90.00 113 ASN A N 1
ATOM 872 C CA . ASN A 1 113 ? 5.181 -10.613 7.133 1.00 90.00 113 ASN A CA 1
ATOM 873 C C . ASN A 1 113 ? 6.377 -10.673 6.163 1.00 90.00 113 ASN A C 1
ATOM 875 O O . ASN A 1 113 ? 6.373 -9.976 5.152 1.00 90.00 113 ASN A O 1
ATOM 879 N N . ILE A 1 114 ? 7.3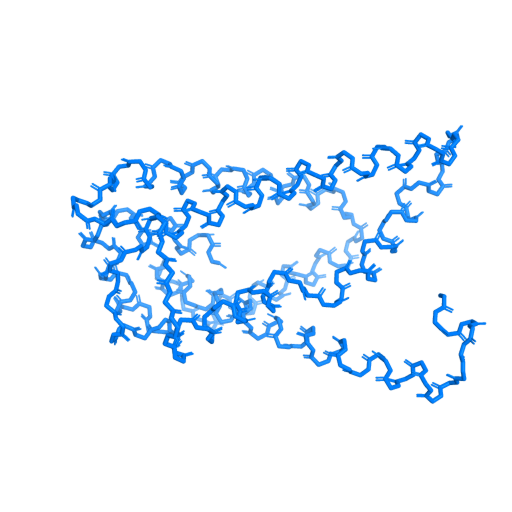29 -11.595 6.374 1.00 90.25 114 ILE A N 1
ATOM 880 C CA . ILE A 1 114 ? 8.449 -11.811 5.440 1.00 90.25 114 ILE A CA 1
ATOM 881 C C . ILE A 1 114 ? 7.934 -12.149 4.034 1.00 90.25 114 ILE A C 1
ATOM 883 O O . ILE A 1 114 ? 8.440 -11.611 3.051 1.00 90.25 114 ILE A O 1
ATOM 887 N N . GLY A 1 115 ? 6.925 -13.019 3.928 1.00 86.50 115 GLY A N 1
ATOM 888 C CA . GLY A 1 115 ? 6.309 -13.374 2.647 1.00 86.50 115 GLY A CA 1
ATOM 889 C C . GLY A 1 115 ? 5.586 -12.204 1.972 1.00 86.50 115 GLY A C 1
ATOM 890 O O . GLY A 1 115 ? 5.659 -12.073 0.753 1.00 86.50 115 GLY A O 1
ATOM 891 N N . ALA A 1 116 ? 4.928 -11.343 2.752 1.00 85.56 116 ALA A N 1
ATOM 892 C CA . ALA A 1 116 ? 4.250 -10.150 2.251 1.00 85.56 116 ALA A CA 1
ATOM 893 C C . ALA A 1 116 ? 5.237 -9.077 1.758 1.00 85.56 116 ALA A C 1
ATOM 895 O O . ALA A 1 116 ? 4.968 -8.407 0.765 1.00 85.56 116 ALA A O 1
ATOM 896 N N . VAL A 1 117 ? 6.393 -8.933 2.415 1.00 85.75 117 VAL A N 1
ATOM 897 C CA . VAL A 1 117 ? 7.425 -7.953 2.038 1.00 85.75 117 VAL A CA 1
ATOM 898 C C . VAL A 1 117 ? 8.274 -8.454 0.865 1.00 85.75 117 VAL A C 1
ATOM 900 O O . VAL A 1 117 ? 8.549 -7.710 -0.077 1.00 85.75 117 VAL A O 1
ATOM 903 N N . ILE A 1 118 ? 8.689 -9.724 0.884 1.00 83.81 118 ILE A N 1
ATOM 904 C CA . ILE A 1 118 ? 9.548 -10.316 -0.150 1.00 83.81 118 ILE A CA 1
ATOM 905 C C . ILE A 1 118 ? 8.682 -11.018 -1.197 1.00 83.81 118 ILE A C 1
ATOM 907 O O . ILE A 1 118 ? 8.634 -12.246 -1.289 1.00 83.81 118 ILE A O 1
ATOM 911 N N . MET A 1 119 ? 8.010 -10.224 -2.029 1.00 84.12 119 MET A N 1
ATOM 912 C CA . MET A 1 119 ? 7.229 -10.754 -3.146 1.00 84.12 119 MET A CA 1
ATOM 913 C C . MET A 1 119 ? 8.149 -11.143 -4.318 1.00 84.12 119 MET A C 1
ATOM 915 O O . MET A 1 119 ? 8.838 -10.280 -4.869 1.00 84.12 119 MET A O 1
ATOM 919 N N . PRO A 1 120 ? 8.160 -12.412 -4.776 1.00 80.00 120 PRO A N 1
ATOM 920 C CA . PRO A 1 120 ? 9.093 -12.869 -5.810 1.00 80.00 120 PRO A CA 1
ATOM 921 C C . PRO A 1 120 ? 9.019 -12.094 -7.132 1.00 80.00 120 PRO A C 1
ATOM 923 O O . PRO A 1 120 ? 10.038 -11.939 -7.808 1.00 80.00 120 PRO A O 1
ATOM 926 N N . PHE A 1 121 ? 7.839 -11.582 -7.505 1.00 82.81 121 PHE A N 1
ATOM 927 C CA . PHE A 1 121 ? 7.669 -10.815 -8.742 1.00 82.81 121 PHE A CA 1
ATOM 928 C C . PHE A 1 121 ? 8.441 -9.485 -8.725 1.00 82.81 121 PHE A C 1
ATOM 930 O O . PHE A 1 121 ? 8.878 -9.029 -9.783 1.00 82.81 121 PHE A O 1
ATOM 937 N N . MET A 1 122 ? 8.689 -8.898 -7.545 1.00 84.94 122 MET A N 1
ATOM 938 C CA . MET A 1 122 ? 9.389 -7.615 -7.411 1.00 84.94 122 MET A CA 1
ATOM 939 C C . MET A 1 122 ? 10.821 -7.677 -7.945 1.00 84.94 122 MET A C 1
ATOM 941 O O . MET A 1 122 ? 11.295 -6.708 -8.532 1.00 84.94 122 MET A O 1
ATOM 945 N N . LEU A 1 123 ? 11.492 -8.830 -7.843 1.00 85.12 123 LEU A N 1
ATOM 946 C CA . LEU A 1 123 ? 12.833 -9.022 -8.406 1.00 85.12 123 LEU A CA 1
ATOM 947 C C . LEU A 1 123 ? 12.831 -8.918 -9.937 1.00 85.12 123 LEU A C 1
ATOM 949 O O . LEU A 1 123 ? 13.731 -8.319 -10.531 1.00 85.12 123 LEU A O 1
ATOM 953 N N . PHE A 1 124 ? 11.812 -9.483 -10.588 1.00 84.38 124 PHE A N 1
ATOM 954 C CA . PHE A 1 124 ? 11.650 -9.408 -12.040 1.00 84.38 124 PHE A CA 1
ATOM 955 C C . PHE A 1 124 ? 11.221 -8.010 -12.479 1.00 84.38 124 PHE A C 1
ATOM 957 O O . PHE A 1 124 ? 11.769 -7.482 -13.451 1.00 84.38 124 PHE A O 1
ATOM 964 N N . TYR A 1 125 ? 10.289 -7.404 -11.739 1.00 85.81 125 TYR A N 1
ATOM 965 C CA . TYR A 1 125 ? 9.843 -6.037 -11.972 1.00 85.81 125 TYR A CA 1
ATOM 966 C C . TYR A 1 125 ? 11.012 -5.056 -11.879 1.00 85.81 125 TYR A C 1
ATOM 968 O O . TYR A 1 125 ? 11.269 -4.335 -12.838 1.00 85.81 125 TYR A O 1
ATOM 976 N N . GLN A 1 126 ? 11.783 -5.083 -10.789 1.00 87.44 126 GLN A N 1
ATOM 977 C CA . GLN A 1 126 ? 12.922 -4.190 -10.585 1.00 87.44 126 GLN A CA 1
ATOM 978 C C . GLN A 1 126 ? 13.999 -4.391 -11.657 1.00 87.44 126 GLN A C 1
ATOM 980 O O . GLN A 1 126 ? 14.490 -3.415 -12.220 1.00 87.44 126 GLN A O 1
ATOM 985 N N . ALA A 1 127 ? 14.315 -5.639 -12.023 1.00 85.75 127 ALA A N 1
ATOM 986 C CA . ALA A 1 127 ? 15.258 -5.913 -13.107 1.00 85.75 127 ALA A CA 1
ATOM 987 C C . ALA A 1 127 ? 14.792 -5.324 -14.454 1.00 85.75 127 ALA A C 1
ATOM 989 O O . ALA A 1 127 ? 15.600 -4.758 -15.193 1.00 85.75 127 ALA A O 1
ATOM 990 N N . SER A 1 128 ? 13.497 -5.428 -14.768 1.00 85.81 128 SER A N 1
ATOM 991 C CA . SER A 1 128 ? 12.916 -4.873 -15.996 1.00 85.81 128 SER A CA 1
ATOM 992 C C . SER A 1 128 ? 12.822 -3.343 -15.960 1.00 85.81 128 SER A C 1
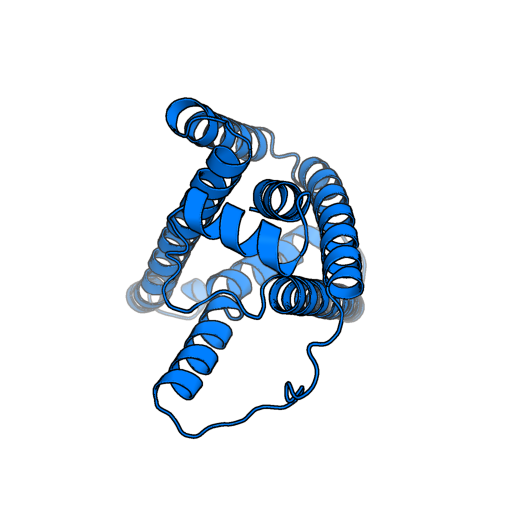ATOM 994 O O . SER A 1 128 ? 13.183 -2.677 -16.930 1.00 85.81 128 SER A O 1
ATOM 996 N N . ALA A 1 129 ? 12.367 -2.771 -14.845 1.00 84.62 129 ALA A N 1
ATOM 997 C CA . ALA A 1 129 ? 12.184 -1.335 -14.666 1.00 84.62 129 ALA A CA 1
ATOM 998 C C . ALA A 1 129 ? 13.523 -0.588 -14.697 1.00 84.62 129 ALA A C 1
ATOM 1000 O O . ALA A 1 129 ? 13.654 0.408 -15.408 1.00 84.62 129 ALA A O 1
ATOM 1001 N N . THR A 1 130 ? 14.549 -1.102 -14.010 1.00 85.81 130 THR A N 1
ATOM 1002 C CA . THR A 1 130 ? 15.903 -0.533 -14.048 1.00 85.81 130 THR A CA 1
ATOM 1003 C C . THR A 1 130 ? 16.499 -0.609 -15.455 1.00 85.81 130 THR A C 1
ATOM 1005 O O . THR A 1 130 ? 17.110 0.358 -15.911 1.00 85.81 130 THR A O 1
ATOM 1008 N N . ALA A 1 131 ? 16.285 -1.713 -16.183 1.00 84.50 131 ALA A N 1
ATOM 1009 C CA . ALA A 1 131 ? 16.736 -1.832 -17.569 1.00 84.50 131 ALA A CA 1
ATOM 1010 C C . ALA A 1 131 ? 16.073 -0.788 -18.485 1.00 84.50 131 ALA A C 1
ATOM 1012 O O . ALA A 1 131 ? 16.759 -0.159 -19.288 1.00 84.50 131 ALA A O 1
ATOM 1013 N N . TYR A 1 132 ? 14.765 -0.561 -18.325 1.00 83.06 132 TYR A N 1
ATOM 1014 C CA . TYR A 1 132 ? 14.031 0.448 -19.090 1.00 83.06 132 TYR A CA 1
ATOM 1015 C C . TYR A 1 132 ? 14.462 1.878 -18.733 1.00 83.06 132 TYR A C 1
ATOM 1017 O O . TYR A 1 132 ? 14.699 2.697 -19.616 1.00 83.06 132 TYR A O 1
ATOM 1025 N N . LYS A 1 133 ? 14.630 2.179 -17.439 1.00 83.38 133 LYS A N 1
ATOM 1026 C CA . LYS A 1 133 ? 15.007 3.512 -16.941 1.00 83.38 133 LYS A CA 1
ATOM 1027 C C . LYS A 1 133 ? 16.356 3.997 -17.473 1.00 83.38 133 LYS A C 1
ATOM 1029 O O . LYS A 1 133 ? 16.527 5.188 -17.716 1.00 83.38 133 LYS A O 1
ATOM 1034 N N . TYR A 1 134 ? 17.317 3.091 -17.644 1.00 85.25 134 TYR A N 1
ATOM 1035 C CA . TYR A 1 134 ? 18.678 3.436 -18.057 1.00 85.25 134 TYR A CA 1
ATOM 1036 C C . TYR A 1 134 ? 18.998 3.108 -19.521 1.00 85.25 134 TYR A C 1
ATOM 1038 O O . TYR A 1 134 ? 20.185 3.102 -19.877 1.00 85.25 134 TYR A O 1
ATOM 1046 N N . ILE A 1 135 ? 17.977 2.858 -20.351 1.00 81.56 135 ILE A N 1
ATOM 1047 C CA . ILE A 1 135 ? 18.145 2.478 -21.761 1.00 81.56 135 ILE A CA 1
ATOM 1048 C C . ILE A 1 135 ? 18.882 3.559 -22.568 1.00 81.56 135 ILE A C 1
ATOM 1050 O O . ILE A 1 135 ? 19.837 3.240 -23.269 1.00 81.56 135 ILE A O 1
ATOM 1054 N N . ASP A 1 136 ? 18.543 4.833 -22.346 1.00 82.00 136 ASP A N 1
ATOM 1055 C CA . ASP A 1 136 ? 19.135 5.994 -23.035 1.00 82.00 136 ASP A CA 1
ATOM 1056 C C . ASP A 1 136 ? 20.162 6.754 -22.172 1.00 82.00 136 ASP A C 1
ATOM 1058 O O . ASP A 1 136 ? 20.621 7.845 -22.513 1.00 82.00 136 ASP A O 1
ATOM 1062 N N . ALA A 1 137 ? 20.522 6.213 -21.005 1.00 83.81 137 ALA A N 1
ATOM 1063 C CA . ALA A 1 137 ? 21.428 6.890 -20.086 1.00 83.81 137 ALA A CA 1
ATOM 1064 C C . ALA A 1 137 ? 22.898 6.687 -20.500 1.00 83.81 137 ALA A C 1
ATOM 1066 O O . ALA A 1 137 ? 23.418 5.573 -20.416 1.00 83.81 137 ALA A O 1
ATOM 1067 N N . ASN A 1 138 ? 23.595 7.775 -20.843 1.00 82.25 138 ASN A N 1
ATOM 1068 C CA . ASN A 1 138 ? 25.015 7.786 -21.247 1.00 82.25 138 ASN A CA 1
ATOM 1069 C C . ASN A 1 138 ? 26.025 7.684 -20.078 1.00 82.25 138 ASN A C 1
ATOM 1071 O O . ASN A 1 138 ? 27.166 8.124 -20.190 1.00 82.25 138 ASN A O 1
ATOM 1075 N N . SER A 1 139 ? 25.624 7.128 -18.935 1.00 85.94 139 SER A N 1
ATOM 1076 C CA . SER A 1 139 ? 26.486 6.948 -17.759 1.00 85.94 139 SER A CA 1
ATOM 1077 C C . SER A 1 139 ? 27.114 5.551 -17.701 1.00 85.94 139 SER A C 1
ATOM 1079 O O . SER A 1 139 ? 26.600 4.594 -18.284 1.00 85.94 139 SER A O 1
ATOM 1081 N N . SER A 1 140 ? 28.224 5.415 -16.966 1.00 88.50 140 SER A N 1
ATOM 1082 C CA . SER A 1 140 ? 28.836 4.106 -16.718 1.00 88.50 140 SER A CA 1
ATOM 1083 C C . SER A 1 140 ? 27.904 3.195 -15.910 1.00 88.50 140 SER A C 1
ATOM 1085 O O . SER A 1 140 ? 27.082 3.659 -15.112 1.00 88.50 140 SER A O 1
ATOM 1087 N N . SER A 1 141 ? 28.052 1.879 -16.086 1.00 86.06 141 SER A N 1
ATOM 1088 C CA . SER A 1 141 ? 27.259 0.874 -15.367 1.00 86.06 141 SER A CA 1
ATOM 1089 C C . SER A 1 141 ? 27.355 1.027 -13.847 1.00 86.06 141 SER A C 1
ATOM 1091 O O . SER A 1 141 ? 26.354 0.885 -13.152 1.00 86.06 141 SER A O 1
ATOM 1093 N N . GLU A 1 142 ? 28.529 1.389 -13.329 1.00 88.56 142 GLU A N 1
ATOM 1094 C CA . GLU A 1 142 ? 28.762 1.623 -11.899 1.00 88.56 142 GLU A CA 1
ATOM 1095 C C . GLU A 1 142 ? 27.905 2.770 -11.357 1.00 88.56 142 GLU A C 1
ATOM 1097 O O . GLU A 1 142 ? 27.283 2.649 -10.301 1.00 88.56 142 GLU A O 1
ATOM 1102 N N . VAL A 1 143 ? 27.817 3.874 -12.106 1.00 88.56 143 VAL A N 1
ATOM 1103 C CA . VAL A 1 143 ? 26.997 5.029 -11.729 1.00 88.56 143 VAL A CA 1
ATOM 1104 C C . VAL A 1 143 ? 25.514 4.657 -11.752 1.00 88.56 143 VAL A C 1
ATOM 1106 O O . VAL A 1 143 ? 24.795 5.007 -10.818 1.00 88.56 143 VAL A O 1
ATOM 1109 N N . LYS A 1 144 ? 25.060 3.910 -12.769 1.00 88.44 144 LYS A N 1
ATOM 1110 C CA . LYS A 1 144 ? 23.669 3.426 -12.870 1.00 88.44 144 LYS A CA 1
ATOM 1111 C C . LYS A 1 144 ? 23.291 2.535 -11.687 1.00 88.44 144 LYS A C 1
ATOM 1113 O O . LYS A 1 144 ? 22.267 2.769 -11.051 1.00 88.44 144 LYS A O 1
ATOM 1118 N N . VAL A 1 145 ? 24.139 1.557 -11.361 1.00 88.75 145 VAL A N 1
ATOM 1119 C CA . VAL A 1 145 ? 23.928 0.653 -10.220 1.00 88.75 145 VAL A CA 1
ATOM 1120 C C . VAL A 1 145 ? 23.890 1.442 -8.918 1.00 88.75 145 VAL A C 1
ATOM 1122 O O . VAL A 1 145 ? 22.965 1.266 -8.134 1.00 88.75 145 VAL A O 1
ATOM 1125 N N . ARG A 1 146 ? 24.833 2.367 -8.704 1.00 91.25 146 ARG A N 1
ATOM 1126 C CA . ARG A 1 146 ? 24.879 3.172 -7.479 1.00 91.25 146 ARG A CA 1
ATOM 1127 C C . ARG A 1 146 ? 23.606 4.000 -7.277 1.00 91.25 146 ARG A C 1
ATOM 1129 O O . ARG A 1 146 ? 23.055 3.998 -6.181 1.00 91.25 146 ARG A O 1
ATOM 1136 N N . TRP A 1 147 ? 23.124 4.675 -8.321 1.00 90.19 147 TRP A N 1
ATOM 1137 C CA . TRP A 1 147 ? 21.877 5.442 -8.248 1.00 90.19 147 TRP A CA 1
ATOM 1138 C C . TRP A 1 147 ? 20.659 4.552 -8.003 1.00 90.19 147 TRP A C 1
ATOM 1140 O O . TRP A 1 147 ? 19.877 4.846 -7.104 1.00 90.19 147 TRP A O 1
ATOM 1150 N N . SER A 1 148 ? 20.541 3.438 -8.729 1.00 89.69 148 SER A N 1
ATOM 1151 C CA . SER A 1 148 ? 19.447 2.484 -8.524 1.00 89.69 148 SER A CA 1
ATOM 1152 C C . SER A 1 148 ? 19.441 1.917 -7.099 1.00 89.69 148 SER A C 1
ATOM 1154 O O . SER A 1 148 ? 18.371 1.745 -6.516 1.00 89.69 148 SER A O 1
ATOM 1156 N N . SER A 1 149 ? 20.615 1.654 -6.516 1.00 90.50 149 SER A N 1
ATOM 1157 C CA . SER A 1 149 ? 20.739 1.192 -5.131 1.00 90.50 149 SER A CA 1
ATOM 1158 C C . SER A 1 149 ? 20.295 2.253 -4.128 1.00 90.50 149 SER A C 1
ATOM 1160 O O . SER A 1 149 ? 19.574 1.922 -3.192 1.00 90.50 149 SER A O 1
ATOM 1162 N N . TYR A 1 150 ? 20.668 3.524 -4.320 1.00 93.44 150 TYR A N 1
ATOM 1163 C CA . TYR A 1 150 ? 20.207 4.601 -3.438 1.00 93.44 150 TYR A CA 1
ATOM 1164 C C . TYR A 1 150 ? 18.693 4.780 -3.488 1.00 93.44 150 TYR A C 1
ATOM 1166 O O . TYR A 1 150 ? 18.064 4.872 -2.440 1.00 93.44 150 TYR A O 1
ATOM 1174 N N . GLU A 1 151 ? 18.101 4.774 -4.680 1.00 90.31 151 GLU A N 1
ATOM 1175 C CA . GLU A 1 151 ? 16.645 4.844 -4.833 1.00 90.31 151 GLU A CA 1
ATOM 1176 C C . GLU A 1 151 ? 15.951 3.674 -4.129 1.00 90.31 151 GLU A C 1
ATOM 1178 O O . GLU A 1 151 ? 14.961 3.876 -3.433 1.00 90.31 151 GLU A O 1
ATOM 1183 N N . THR A 1 152 ? 16.515 2.468 -4.244 1.00 90.88 152 THR A N 1
ATOM 1184 C CA . THR A 1 152 ? 15.980 1.268 -3.586 1.00 90.88 152 THR A CA 1
ATOM 1185 C C . THR A 1 152 ? 16.072 1.370 -2.064 1.00 90.88 152 THR A C 1
ATOM 1187 O O . THR A 1 152 ? 15.097 1.084 -1.380 1.00 90.88 152 THR A O 1
ATOM 1190 N N . ILE A 1 153 ? 17.216 1.800 -1.520 1.00 93.88 153 ILE A N 1
ATOM 1191 C CA . ILE A 1 153 ? 17.410 1.943 -0.068 1.00 93.88 153 ILE A CA 1
ATOM 1192 C C . ILE A 1 153 ? 16.480 3.017 0.499 1.00 93.88 153 ILE A C 1
ATOM 1194 O O . ILE A 1 153 ? 15.834 2.789 1.517 1.00 93.88 153 ILE A O 1
ATOM 1198 N N . ILE A 1 154 ? 16.387 4.176 -0.159 1.00 93.00 154 ILE A N 1
ATOM 1199 C CA . ILE A 1 154 ? 15.500 5.260 0.278 1.00 93.00 154 ILE A CA 1
ATOM 1200 C C . ILE A 1 154 ? 14.044 4.795 0.214 1.00 93.00 154 ILE A C 1
ATOM 1202 O O . ILE A 1 154 ? 13.312 4.978 1.183 1.00 93.00 154 ILE A O 1
ATOM 1206 N N . GLY A 1 155 ? 13.643 4.153 -0.887 1.00 89.75 155 GLY A N 1
ATOM 1207 C CA . GLY A 1 155 ? 12.309 3.578 -1.036 1.00 89.75 155 GLY A CA 1
ATOM 1208 C C . GLY A 1 155 ? 11.990 2.579 0.074 1.00 89.75 155 GLY A C 1
ATOM 1209 O O . GLY A 1 155 ? 10.954 2.704 0.713 1.00 89.75 155 GLY A O 1
ATOM 1210 N N . ALA A 1 156 ? 12.912 1.660 0.374 1.00 90.94 156 ALA A N 1
ATOM 1211 C CA . ALA A 1 156 ? 12.744 0.673 1.436 1.00 90.94 156 ALA A CA 1
ATOM 1212 C C . ALA A 1 156 ? 12.585 1.317 2.823 1.00 90.94 156 ALA A C 1
ATOM 1214 O O . ALA A 1 156 ? 11.683 0.940 3.561 1.00 90.94 156 ALA A O 1
ATOM 1215 N N . ILE A 1 157 ? 13.406 2.318 3.164 1.00 93.44 157 ILE A N 1
ATOM 1216 C CA . ILE A 1 157 ? 13.299 3.039 4.445 1.00 93.44 157 ILE A CA 1
ATOM 1217 C C . ILE A 1 157 ? 11.947 3.753 4.561 1.00 93.44 157 ILE A C 1
ATOM 1219 O O . ILE A 1 157 ? 11.318 3.717 5.615 1.00 93.44 157 ILE A O 1
ATOM 1223 N N . VAL A 1 158 ? 11.495 4.401 3.485 1.00 91.12 158 VAL A N 1
ATOM 1224 C CA . VAL A 1 158 ? 10.209 5.112 3.458 1.00 91.12 158 VAL A CA 1
ATOM 1225 C C . VAL A 1 158 ? 9.036 4.136 3.580 1.00 91.12 158 VAL A C 1
ATOM 1227 O O . VAL A 1 158 ? 8.124 4.378 4.367 1.00 91.12 158 VAL A O 1
ATOM 1230 N N . SER A 1 159 ? 9.068 3.021 2.846 1.00 90.00 159 SER A N 1
ATOM 1231 C CA . SER A 1 159 ? 8.048 1.971 2.929 1.00 90.00 159 SER A CA 1
ATOM 1232 C C . SER A 1 159 ? 7.992 1.326 4.314 1.00 90.00 159 SER A C 1
ATOM 1234 O O . SER A 1 159 ? 6.901 1.122 4.837 1.00 90.00 159 SER A O 1
ATOM 1236 N N . GLU A 1 160 ? 9.143 1.065 4.934 1.00 92.31 160 GLU A N 1
ATOM 1237 C CA . GLU A 1 160 ? 9.214 0.526 6.295 1.00 92.31 160 GLU A CA 1
ATOM 1238 C C . GLU A 1 160 ? 8.657 1.519 7.320 1.00 92.31 160 GLU A C 1
ATOM 1240 O O . GLU A 1 160 ? 7.843 1.161 8.166 1.00 92.31 160 GLU A O 1
ATOM 1245 N N . ALA A 1 161 ? 9.023 2.801 7.215 1.00 91.56 161 ALA A N 1
ATOM 1246 C CA . ALA A 1 161 ? 8.487 3.837 8.094 1.00 91.56 161 ALA A CA 1
ATOM 1247 C C . ALA A 1 161 ? 6.956 3.952 7.985 1.00 91.56 161 ALA A C 1
ATOM 1249 O O . ALA A 1 161 ? 6.279 4.129 8.999 1.00 91.56 161 ALA A O 1
ATOM 1250 N N . LEU A 1 162 ? 6.407 3.822 6.771 1.00 91.44 162 LEU A N 1
ATOM 1251 C CA . LEU A 1 162 ? 4.964 3.759 6.546 1.00 91.44 162 LEU A CA 1
ATOM 1252 C C . LEU A 1 162 ? 4.342 2.518 7.201 1.00 91.44 162 LEU A C 1
ATOM 1254 O O . LEU A 1 162 ? 3.322 2.650 7.874 1.00 91.44 162 LEU A O 1
ATOM 1258 N N . MET A 1 163 ? 4.948 1.338 7.035 1.00 91.38 163 MET A N 1
ATOM 1259 C CA . MET A 1 163 ? 4.463 0.093 7.642 1.00 91.38 163 MET A CA 1
ATOM 1260 C C . MET A 1 163 ? 4.401 0.216 9.166 1.00 91.38 163 MET A C 1
ATOM 1262 O O . MET A 1 163 ? 3.343 -0.004 9.753 1.00 91.38 163 MET A O 1
ATOM 1266 N N . VAL A 1 164 ? 5.483 0.684 9.792 1.00 90.12 164 VAL A N 1
ATOM 1267 C CA . VAL A 1 164 ? 5.534 0.941 11.236 1.00 90.12 164 VAL A CA 1
ATOM 1268 C C . VAL A 1 164 ? 4.471 1.958 11.657 1.00 90.12 164 VAL A C 1
ATOM 1270 O O . VAL A 1 164 ? 3.811 1.767 12.676 1.00 90.12 164 VAL A O 1
ATOM 1273 N N . ALA A 1 165 ? 4.255 3.029 10.887 1.00 90.81 165 ALA A N 1
ATOM 1274 C CA . ALA A 1 165 ? 3.221 4.015 11.199 1.00 90.81 165 ALA A CA 1
ATOM 1275 C C . ALA A 1 165 ? 1.806 3.410 11.154 1.00 90.81 165 ALA A C 1
ATOM 1277 O O . ALA A 1 165 ? 1.008 3.672 12.053 1.00 90.81 165 ALA A O 1
ATOM 1278 N N . ILE A 1 166 ? 1.503 2.572 10.158 1.00 90.56 166 ILE A N 1
ATOM 1279 C CA . ILE A 1 166 ? 0.215 1.872 10.054 1.00 90.56 166 ILE A CA 1
ATOM 1280 C C . ILE A 1 166 ? 0.052 0.874 11.205 1.00 90.56 166 ILE A C 1
ATOM 1282 O O . ILE A 1 166 ? -0.992 0.859 11.857 1.00 90.56 166 ILE A O 1
ATOM 1286 N N . GLU A 1 167 ? 1.070 0.068 11.509 1.00 89.31 167 GLU A N 1
ATOM 1287 C CA . GLU A 1 167 ? 1.033 -0.874 12.634 1.00 89.31 167 GLU A CA 1
ATOM 1288 C C . GLU A 1 167 ? 0.818 -0.142 13.958 1.00 89.31 167 GLU A C 1
ATOM 1290 O O . GLU A 1 167 ? -0.049 -0.520 14.747 1.00 89.31 167 GLU A O 1
ATOM 1295 N N . LEU A 1 168 ? 1.531 0.960 14.192 1.00 87.94 168 LEU A N 1
ATOM 1296 C CA . LEU A 1 168 ? 1.319 1.790 15.370 1.00 87.94 168 LEU A CA 1
ATOM 1297 C C . LEU A 1 168 ? -0.090 2.380 15.389 1.00 87.94 168 LEU A C 1
ATOM 1299 O O . LEU A 1 168 ? -0.727 2.321 16.431 1.00 87.94 168 LEU A O 1
ATOM 1303 N N . ALA A 1 169 ? -0.614 2.894 14.279 1.00 87.88 169 ALA A N 1
ATOM 1304 C CA . ALA A 1 169 ? -1.962 3.460 14.214 1.00 87.88 169 ALA A CA 1
ATOM 1305 C C . ALA A 1 169 ? -3.083 2.420 14.430 1.00 87.88 169 ALA A C 1
ATOM 1307 O O . ALA A 1 169 ? -4.184 2.781 14.852 1.00 87.88 169 ALA A O 1
ATOM 1308 N N . THR A 1 170 ? -2.808 1.140 14.167 1.00 87.25 170 THR A N 1
ATOM 1309 C CA . THR A 1 170 ? -3.788 0.035 14.197 1.00 87.25 170 THR A CA 1
ATOM 1310 C C . THR A 1 170 ? -3.588 -0.938 15.363 1.00 87.25 170 THR A C 1
ATOM 1312 O O . THR A 1 170 ? -4.434 -1.793 15.624 1.00 87.25 170 THR A O 1
ATOM 1315 N N . THR A 1 171 ? -2.493 -0.822 16.115 1.00 86.12 171 THR A N 1
ATOM 1316 C CA . THR A 1 171 ? -2.208 -1.707 17.250 1.00 86.12 171 THR A CA 1
ATOM 1317 C C . THR A 1 171 ? -3.341 -1.656 18.286 1.00 86.12 171 THR A C 1
ATOM 1319 O O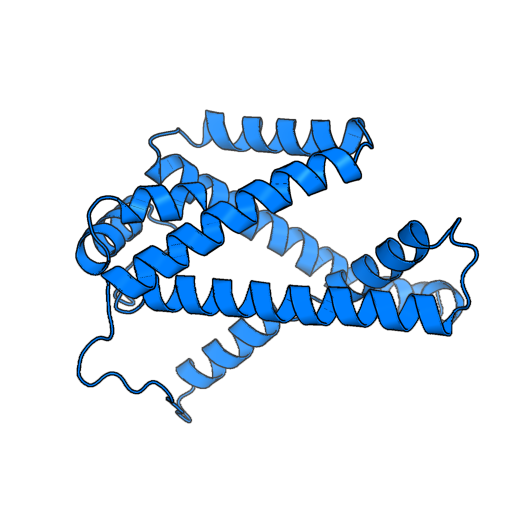 . THR A 1 171 ? -3.913 -0.607 18.584 1.00 86.12 171 THR A O 1
ATOM 1322 N N . GLY A 1 172 ? -3.651 -2.799 18.901 1.00 82.00 172 GLY A N 1
ATOM 1323 C CA . GLY A 1 172 ? -4.709 -2.907 19.912 1.00 82.00 172 GLY A CA 1
ATOM 1324 C C . GLY A 1 172 ? -6.093 -3.219 19.342 1.00 82.00 172 GLY A C 1
ATOM 1325 O O . GLY A 1 172 ? -7.012 -3.458 20.124 1.00 82.00 172 GLY A O 1
ATOM 1326 N N . ILE A 1 173 ? -6.237 -3.297 18.013 1.00 86.88 173 ILE A N 1
ATOM 1327 C CA . ILE A 1 173 ? -7.401 -3.936 17.393 1.00 86.88 173 ILE A CA 1
ATOM 1328 C C . ILE A 1 173 ? -7.483 -5.382 17.900 1.00 86.88 173 ILE A C 1
ATOM 1330 O O . ILE A 1 173 ? -6.498 -6.125 17.905 1.00 86.88 173 ILE A O 1
ATOM 1334 N N . SER A 1 174 ? -8.667 -5.769 18.376 1.00 85.69 174 SER A N 1
ATOM 1335 C CA . SER A 1 174 ? -8.907 -7.121 18.879 1.00 85.69 174 SER A CA 1
ATOM 1336 C C . SER A 1 174 ? -8.737 -8.150 17.764 1.00 85.69 174 SER A C 1
ATOM 1338 O O . SER A 1 174 ? -9.194 -7.942 16.644 1.00 85.69 174 SER A O 1
ATOM 1340 N N . LYS A 1 175 ? -8.193 -9.325 18.102 1.00 83.31 175 LYS A N 1
ATOM 1341 C CA . LYS A 1 175 ? -8.096 -10.478 17.186 1.00 83.31 175 LYS A CA 1
ATOM 1342 C C . LYS A 1 175 ? -9.455 -10.961 16.661 1.00 83.31 175 LYS A C 1
ATOM 1344 O O . LYS A 1 175 ? -9.493 -11.730 15.712 1.00 83.31 175 LYS A O 1
ATOM 1349 N N . SER A 1 176 ? -10.548 -10.569 17.316 1.00 87.81 176 SER A N 1
ATOM 1350 C CA . SER A 1 176 ? -11.915 -10.900 16.909 1.00 87.81 176 SER A CA 1
ATOM 1351 C C . SER A 1 176 ? -12.452 -10.020 15.781 1.00 87.81 176 SER A C 1
ATOM 1353 O O . SER A 1 176 ? -13.524 -10.323 15.269 1.00 87.81 176 SER A O 1
ATOM 1355 N N . VAL A 1 177 ? -11.770 -8.918 15.448 1.00 90.44 177 VAL A N 1
ATOM 1356 C CA . VAL A 1 177 ? -12.168 -8.041 14.344 1.00 90.44 177 VAL A CA 1
ATOM 1357 C C . VAL A 1 177 ? -11.814 -8.725 13.035 1.00 90.44 177 VAL A C 1
ATOM 1359 O O . VAL A 1 177 ? -10.649 -9.036 12.793 1.00 90.44 177 VAL A O 1
ATOM 1362 N N . ASP A 1 178 ? -12.822 -8.949 12.200 1.00 91.81 178 ASP A N 1
ATOM 1363 C CA . ASP A 1 178 ? -12.623 -9.438 10.841 1.00 91.81 178 ASP A CA 1
ATOM 1364 C C . ASP A 1 178 ? -12.090 -8.293 9.955 1.00 91.81 178 ASP A C 1
ATOM 1366 O O . ASP A 1 178 ? -12.798 -7.296 9.780 1.00 91.81 178 ASP A O 1
ATOM 1370 N N . PRO A 1 179 ? -10.879 -8.409 9.370 1.00 87.06 179 PRO A N 1
ATOM 1371 C CA . PRO A 1 179 ? -10.315 -7.385 8.489 1.00 87.06 179 PRO A CA 1
ATOM 1372 C C . PRO A 1 179 ? -11.159 -7.098 7.240 1.00 87.06 179 PRO A C 1
ATOM 1374 O O . PRO A 1 179 ? -11.028 -6.027 6.653 1.00 87.06 179 PRO A O 1
ATOM 1377 N N . LEU A 1 180 ? -12.017 -8.037 6.822 1.00 91.62 180 LEU A N 1
ATOM 1378 C CA . LEU A 1 180 ? -12.916 -7.864 5.677 1.00 91.62 180 LEU A CA 1
ATOM 1379 C C . LEU A 1 180 ? -14.243 -7.192 6.060 1.00 91.62 180 LEU A C 1
ATOM 1381 O O . LEU A 1 180 ? -14.999 -6.768 5.184 1.00 91.62 180 LEU A O 1
ATOM 1385 N N . ASN A 1 181 ? -14.538 -7.063 7.356 1.00 93.62 181 ASN A N 1
ATOM 1386 C CA . ASN A 1 181 ? -15.738 -6.396 7.838 1.00 93.62 181 ASN A CA 1
ATOM 1387 C C . ASN A 1 181 ? -15.462 -4.906 8.092 1.00 93.62 181 ASN A C 1
ATOM 1389 O O . ASN A 1 181 ? -14.961 -4.511 9.148 1.00 93.62 181 ASN A O 1
ATOM 1393 N N . TYR A 1 182 ? -15.836 -4.068 7.122 1.00 93.75 182 TYR A N 1
ATOM 1394 C CA . TYR A 1 182 ? -15.588 -2.624 7.158 1.00 93.75 182 TYR A CA 1
ATOM 1395 C C . TYR A 1 182 ? -16.184 -1.923 8.392 1.00 93.75 182 TYR A C 1
ATOM 1397 O O . TYR A 1 182 ? -15.598 -0.953 8.874 1.00 93.75 182 TYR A O 1
ATOM 1405 N N . GLU A 1 183 ? -17.308 -2.403 8.937 1.00 93.62 183 GLU A N 1
ATOM 1406 C CA . GLU A 1 183 ? -17.952 -1.815 10.120 1.00 93.62 183 GLU A CA 1
ATOM 1407 C C . GLU A 1 183 ? -17.125 -2.082 11.376 1.00 93.62 183 GLU A C 1
ATOM 1409 O O . GLU A 1 183 ? -16.829 -1.155 12.133 1.00 93.62 183 GLU A O 1
ATOM 1414 N N . GLN A 1 184 ? -16.686 -3.331 11.564 1.00 94.19 184 GLN A N 1
ATOM 1415 C CA . GLN A 1 184 ? -15.842 -3.704 12.700 1.00 94.19 184 GLN A CA 1
ATOM 1416 C C . GLN A 1 184 ? -14.494 -2.982 12.650 1.00 94.19 184 GLN A C 1
ATOM 1418 O O . GLN A 1 184 ? -14.036 -2.462 13.670 1.00 94.19 184 GLN A O 1
ATOM 1423 N N . VAL A 1 185 ? -13.884 -2.902 11.463 1.00 92.38 185 VAL A N 1
ATOM 1424 C CA . VAL A 1 185 ? -12.628 -2.172 11.248 1.00 92.38 185 VAL A CA 1
ATOM 1425 C C . VAL A 1 185 ? -12.818 -0.685 11.547 1.00 92.38 185 VAL A C 1
ATOM 1427 O O . VAL A 1 185 ? -12.054 -0.116 12.326 1.00 92.38 185 VAL A O 1
ATOM 1430 N N . SER A 1 186 ? -13.872 -0.058 11.017 1.00 93.19 186 SER A N 1
ATOM 1431 C CA . SER A 1 186 ? -14.160 1.365 11.251 1.00 93.19 186 SER A CA 1
ATOM 1432 C C . SER A 1 186 ? -14.403 1.675 12.725 1.00 93.19 186 SER A C 1
ATOM 1434 O O . SER A 1 186 ? -13.893 2.668 13.253 1.00 93.19 186 SER A O 1
ATOM 1436 N N . GLN A 1 187 ? -15.163 0.827 13.418 1.00 93.38 187 GLN A N 1
ATOM 1437 C CA . GLN A 1 187 ? -15.444 1.009 14.836 1.00 93.38 187 GLN A CA 1
ATOM 1438 C C . GLN A 1 187 ? -14.167 0.861 15.669 1.00 93.38 187 GLN A C 1
ATOM 1440 O O . GLN A 1 187 ? -13.889 1.709 16.518 1.00 93.38 187 GLN A O 1
ATOM 1445 N N . ALA A 1 188 ? -13.359 -0.168 15.400 1.00 91.88 188 ALA A N 1
ATOM 1446 C CA . ALA A 1 188 ? -12.109 -0.394 16.116 1.00 91.88 188 ALA A CA 1
ATOM 1447 C C . ALA A 1 188 ? -11.118 0.766 15.910 1.00 91.88 188 ALA A C 1
ATOM 1449 O O . ALA A 1 188 ? -10.557 1.281 16.878 1.00 91.88 188 ALA A O 1
ATOM 1450 N N . LEU A 1 189 ? -10.968 1.242 14.671 1.00 90.31 189 LEU A N 1
ATOM 1451 C CA . LEU A 1 189 ? -10.115 2.386 14.339 1.00 90.31 189 LEU A CA 1
ATOM 1452 C C . LEU A 1 189 ? -10.584 3.686 14.995 1.00 90.31 189 LEU A C 1
ATOM 1454 O O . LEU A 1 189 ? -9.749 4.451 15.478 1.00 90.31 189 LEU A O 1
ATOM 1458 N N . SER A 1 190 ? -11.899 3.919 15.047 1.00 90.94 190 SER A N 1
ATOM 1459 C CA . SER A 1 190 ? -12.476 5.100 15.704 1.00 90.94 190 SER A CA 1
ATOM 1460 C C . SER A 1 190 ? -12.183 5.121 17.201 1.00 90.94 190 SER A C 1
ATOM 1462 O O . SER A 1 190 ? -11.857 6.170 17.752 1.00 90.94 190 SER A O 1
ATOM 1464 N N . ILE A 1 191 ? -12.268 3.958 17.854 1.00 88.31 191 ILE A N 1
ATOM 1465 C CA . ILE A 1 191 ? -12.011 3.816 19.291 1.00 88.31 191 ILE A CA 1
ATOM 1466 C C . ILE A 1 191 ? -10.529 4.038 19.610 1.00 88.31 191 ILE A C 1
ATOM 1468 O O . ILE A 1 191 ? -10.207 4.685 20.602 1.00 88.31 191 ILE A O 1
ATOM 1472 N N . ILE A 1 192 ? -9.630 3.496 18.787 1.00 85.81 192 ILE A N 1
ATOM 1473 C CA . ILE A 1 192 ? -8.192 3.474 19.083 1.00 85.81 192 ILE A CA 1
ATOM 1474 C C . ILE A 1 192 ? -7.500 4.779 18.676 1.00 85.81 192 ILE A C 1
ATOM 1476 O O . ILE A 1 192 ? -6.662 5.282 19.419 1.00 85.81 192 ILE A O 1
ATOM 1480 N N . SER A 1 193 ? -7.843 5.317 17.505 1.00 84.00 193 SER A N 1
ATOM 1481 C CA . SER A 1 193 ? -7.102 6.409 16.856 1.00 84.00 193 SER A CA 1
ATOM 1482 C C . SER A 1 193 ? -7.989 7.611 16.500 1.00 84.00 193 SER A C 1
ATOM 1484 O O . SER A 1 193 ? -7.551 8.520 15.793 1.00 84.00 193 SER A O 1
ATOM 1486 N N . GLY A 1 194 ? -9.232 7.639 16.995 1.00 85.44 194 GLY A N 1
ATOM 1487 C CA . GLY A 1 194 ? -10.180 8.742 16.836 1.00 85.44 194 GLY A CA 1
ATOM 1488 C C . GLY A 1 194 ? -11.048 8.671 15.574 1.00 85.44 194 GLY A C 1
ATOM 1489 O O . GLY A 1 194 ? -10.781 7.924 14.637 1.00 85.44 194 GLY A O 1
ATOM 1490 N N . ASN A 1 195 ? -12.089 9.506 15.523 1.00 88.50 195 ASN A N 1
ATOM 1491 C CA . ASN A 1 195 ? -13.155 9.446 14.505 1.00 88.50 195 ASN A CA 1
ATOM 1492 C C . ASN A 1 195 ? -12.699 9.684 13.055 1.00 88.50 195 ASN A C 1
ATOM 1494 O O . ASN A 1 195 ? -13.395 9.289 12.125 1.00 88.50 195 ASN A O 1
ATOM 1498 N N . LEU A 1 196 ? -11.560 10.351 12.840 1.00 89.00 196 LEU A N 1
ATOM 1499 C CA . LEU A 1 196 ? -11.002 10.559 11.497 1.00 89.00 196 LEU A CA 1
ATOM 1500 C C . LEU A 1 196 ? -10.213 9.343 10.995 1.00 89.00 196 LEU A C 1
ATOM 1502 O O . LEU A 1 196 ? -9.911 9.252 9.807 1.00 89.00 196 LEU A O 1
ATOM 1506 N N . SER A 1 197 ? -9.896 8.404 11.889 1.00 89.88 197 SER A N 1
ATOM 1507 C CA . SER A 1 197 ? -9.046 7.263 11.583 1.00 89.88 197 SER A CA 1
ATOM 1508 C C . SER A 1 197 ? -9.585 6.336 10.500 1.00 89.88 197 SER A C 1
ATOM 1510 O O . SER A 1 197 ? -8.826 6.037 9.577 1.00 89.88 197 SER A O 1
ATOM 1512 N N . PRO A 1 198 ? -10.875 5.949 10.523 1.00 92.06 198 PRO A N 1
ATOM 1513 C CA . PRO A 1 198 ? -11.431 5.108 9.472 1.00 92.06 198 PRO A CA 1
ATOM 1514 C C . PRO A 1 198 ? -11.307 5.749 8.092 1.00 92.06 198 PRO A C 1
ATOM 1516 O O . PRO A 1 198 ? -10.959 5.066 7.143 1.00 92.06 198 PRO A O 1
ATOM 1519 N N . TYR A 1 199 ? -11.518 7.062 7.971 1.00 93.06 199 TYR A N 1
ATOM 1520 C CA . TYR A 1 199 ? -11.435 7.748 6.680 1.00 93.06 199 TYR A CA 1
ATOM 1521 C C . TYR A 1 199 ? -10.007 7.788 6.136 1.00 93.06 199 TYR A C 1
ATOM 1523 O O . TYR A 1 199 ? -9.800 7.514 4.960 1.00 93.06 199 TYR A O 1
ATOM 1531 N N . ILE A 1 200 ? -9.013 8.085 6.982 1.00 92.00 200 ILE A N 1
ATOM 1532 C CA . ILE A 1 200 ? -7.597 8.051 6.575 1.00 92.00 200 ILE A CA 1
ATOM 1533 C C . ILE A 1 200 ? -7.212 6.632 6.152 1.00 92.00 200 ILE A C 1
ATOM 1535 O O . ILE A 1 200 ? -6.601 6.448 5.102 1.00 92.00 200 ILE A O 1
ATOM 1539 N N . PHE A 1 201 ? -7.621 5.632 6.936 1.00 91.31 201 PHE A N 1
ATOM 1540 C CA . PHE A 1 201 ? -7.363 4.230 6.634 1.00 91.31 201 PHE A CA 1
ATOM 1541 C C . PHE A 1 201 ? -8.051 3.785 5.339 1.00 91.31 201 PHE A C 1
ATOM 1543 O O . PHE A 1 201 ? -7.420 3.157 4.501 1.00 91.31 201 PHE A O 1
ATOM 1550 N N . GLY A 1 202 ? -9.308 4.175 5.130 1.00 92.19 202 GLY A N 1
ATOM 1551 C CA . GLY A 1 202 ? -10.088 3.837 3.943 1.00 92.19 202 GLY A CA 1
ATOM 1552 C C . GLY A 1 202 ? -9.628 4.532 2.660 1.00 92.19 202 GLY A C 1
ATOM 1553 O O . GLY A 1 202 ? -9.836 3.976 1.594 1.00 92.19 202 GLY A O 1
ATOM 1554 N N . ILE A 1 203 ? -8.994 5.710 2.742 1.00 92.06 203 ILE A N 1
ATOM 1555 C CA . ILE A 1 203 ? -8.300 6.342 1.598 1.00 92.06 203 ILE A CA 1
ATOM 1556 C C . ILE A 1 203 ? -6.934 5.680 1.359 1.00 92.06 203 ILE A C 1
ATOM 1558 O O . ILE A 1 203 ? -6.430 5.689 0.238 1.00 92.06 203 ILE A O 1
ATOM 1562 N N . GLY A 1 204 ? -6.308 5.163 2.420 1.00 89.06 204 GLY A N 1
ATOM 1563 C CA . GLY A 1 204 ? -5.038 4.448 2.338 1.00 89.06 204 GLY A CA 1
ATOM 1564 C C . GLY A 1 204 ? -5.140 3.050 1.723 1.00 89.06 204 GLY A C 1
ATOM 1565 O O . GLY A 1 204 ? -4.148 2.588 1.161 1.00 89.06 204 GLY A O 1
ATOM 1566 N N . LEU A 1 205 ? -6.305 2.403 1.845 1.00 89.06 205 LEU A N 1
ATOM 1567 C CA . LEU A 1 205 ? -6.666 1.133 1.201 1.00 89.06 205 LEU A CA 1
ATOM 1568 C C . LEU A 1 205 ? -7.076 1.323 -0.265 1.00 89.06 205 LEU A C 1
ATOM 1570 O O . LEU A 1 205 ? -6.694 0.454 -1.078 1.00 89.06 205 LEU A O 1
#

Sequence (205 aa):
LIRGKFSTSLALLSSMPMFGVDVFTYVVEYSGIAVGSLILGIPIYISLPSFFLIHLAIILTKKYTKAEKILLGISFILMISFIIQAGLRGIVPNQQIFYFSSSPSFIFLVAANIGAVIMPFMLFYQASATAYKYIDANSSSEVKVRWSSYETIIGAIVSEALMVAIELATTGISKSVDPLNYEQVSQALSIISGNLSPYIFGIGL

pLDDT: mean 88.78, std 5.14, range [69.31, 96.88]